Protein AF-A0A7D9JTW0-F1 (afdb_monomer_lite)

Structure (mmCIF, N/CA/C/O backbone):
data_AF-A0A7D9JTW0-F1
#
_entry.id   AF-A0A7D9JTW0-F1
#
loop_
_atom_site.group_PDB
_atom_site.id
_atom_site.type_symbol
_atom_site.label_atom_id
_atom_site.label_alt_id
_atom_site.label_comp_id
_atom_site.label_asym_id
_atom_site.label_entity_id
_atom_site.label_seq_id
_atom_site.pdbx_PDB_ins_code
_atom_site.Cartn_x
_atom_site.Cartn_y
_atom_site.Cartn_z
_atom_site.occupancy
_atom_site.B_iso_or_equiv
_atom_site.auth_seq_id
_atom_site.auth_comp_id
_atom_site.auth_asym_id
_atom_site.auth_atom_id
_atom_site.pdbx_PDB_model_num
ATOM 1 N N . ARG A 1 1 ? 2.691 -1.625 -26.718 1.00 90.75 1 ARG A N 1
ATOM 2 C CA . ARG A 1 1 ? 3.727 -0.720 -26.147 1.00 90.75 1 ARG A CA 1
ATOM 3 C C . ARG A 1 1 ? 4.668 -0.167 -27.209 1.00 90.75 1 ARG A C 1
ATOM 5 O O . ARG A 1 1 ? 4.672 1.036 -27.375 1.00 90.75 1 ARG A O 1
ATOM 12 N N . TYR A 1 2 ? 5.454 -0.983 -27.928 1.00 92.31 2 TYR A N 1
ATOM 13 C CA . TYR A 1 2 ? 6.394 -0.453 -28.940 1.00 92.31 2 TYR A CA 1
ATOM 14 C C . TYR A 1 2 ? 5.708 0.297 -30.095 1.00 92.31 2 TYR A C 1
ATOM 16 O O . TYR A 1 2 ? 6.284 1.223 -30.645 1.00 92.31 2 TYR A O 1
ATOM 24 N N . ARG A 1 3 ? 4.448 -0.046 -30.394 1.00 95.25 3 ARG A N 1
ATOM 25 C CA . ARG A 1 3 ? 3.561 0.673 -31.325 1.00 95.25 3 ARG A CA 1
ATOM 26 C C . ARG A 1 3 ? 2.818 1.865 -30.696 1.00 95.25 3 ARG A C 1
ATOM 28 O O . ARG A 1 3 ? 1.861 2.359 -31.266 1.00 95.25 3 ARG A O 1
ATOM 35 N N . ASN A 1 4 ? 3.188 2.270 -29.482 1.00 91.75 4 ASN A N 1
ATOM 36 C CA . ASN A 1 4 ? 2.483 3.256 -28.652 1.00 91.75 4 ASN A CA 1
ATOM 37 C C . ASN A 1 4 ? 1.015 2.923 -28.289 1.00 91.75 4 ASN A C 1
ATOM 39 O O . ASN A 1 4 ? 0.323 3.711 -27.659 1.00 91.75 4 ASN A O 1
ATOM 43 N N . GLU A 1 5 ? 0.561 1.714 -28.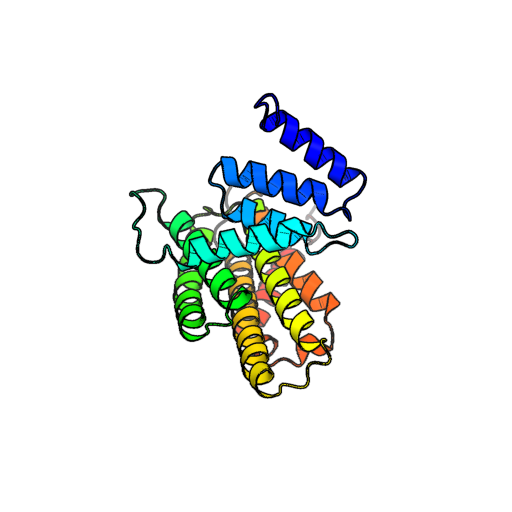605 1.00 95.19 5 GLU A N 1
ATOM 44 C CA . GLU A 1 5 ? -0.709 1.145 -28.153 1.00 95.19 5 GLU A CA 1
ATOM 45 C C . GLU A 1 5 ? -0.587 0.700 -26.682 1.00 95.19 5 GLU A C 1
ATOM 47 O O . GLU A 1 5 ? -0.100 -0.401 -26.384 1.00 95.19 5 GLU A O 1
ATOM 52 N N . THR A 1 6 ? -0.900 1.594 -25.739 1.00 94.25 6 THR A N 1
ATOM 53 C CA . THR A 1 6 ? -0.733 1.357 -24.290 1.00 94.25 6 THR A CA 1
ATOM 54 C C . THR A 1 6 ? -1.911 0.610 -23.670 1.00 94.25 6 THR A C 1
ATOM 56 O O . THR A 1 6 ? -1.683 -0.280 -22.854 1.00 94.25 6 THR A O 1
ATOM 59 N N . VAL A 1 7 ? -3.143 0.898 -24.102 1.00 94.88 7 VAL A N 1
ATOM 60 C CA . VAL A 1 7 ? -4.367 0.218 -23.636 1.00 94.88 7 VAL A CA 1
ATOM 61 C C . VAL A 1 7 ? -4.342 -1.265 -24.008 1.00 94.88 7 VAL A C 1
ATOM 63 O O . VAL A 1 7 ? -4.512 -2.127 -23.151 1.00 94.88 7 VAL A O 1
ATOM 66 N N . GLU A 1 8 ? -4.035 -1.582 -25.265 1.00 96.81 8 GLU A N 1
ATOM 67 C CA . GLU A 1 8 ? -3.929 -2.970 -25.733 1.00 96.81 8 GLU A CA 1
ATOM 68 C C . GLU A 1 8 ? -2.774 -3.711 -25.051 1.00 96.81 8 GLU A C 1
ATOM 70 O O . GLU A 1 8 ? -2.912 -4.868 -24.664 1.00 96.81 8 GLU A O 1
ATOM 75 N N . ALA A 1 9 ? -1.640 -3.036 -24.826 1.00 97.25 9 ALA A N 1
ATOM 76 C CA . ALA A 1 9 ? -0.534 -3.626 -24.077 1.00 97.25 9 ALA A CA 1
ATOM 77 C C . ALA A 1 9 ? -0.928 -3.980 -22.641 1.00 97.25 9 ALA A C 1
ATOM 79 O O . ALA A 1 9 ? -0.555 -5.046 -22.157 1.00 97.25 9 ALA A O 1
ATOM 80 N N . GLU A 1 10 ? -1.686 -3.111 -21.971 1.00 97.31 10 GLU A N 1
ATOM 81 C CA . GLU A 1 10 ? -2.212 -3.383 -20.636 1.00 97.31 10 GLU A CA 1
ATOM 82 C C . GLU A 1 10 ? -3.110 -4.627 -20.628 1.00 97.31 10 GLU A C 1
ATOM 84 O O . GLU A 1 10 ? -2.956 -5.472 -19.746 1.00 97.31 10 GLU A O 1
ATOM 89 N N . VAL A 1 11 ? -3.985 -4.786 -21.629 1.00 97.88 11 VAL A N 1
ATOM 90 C CA . VAL A 1 11 ? -4.824 -5.988 -21.782 1.00 97.88 11 VAL A CA 1
ATOM 91 C C . VAL A 1 11 ? -3.963 -7.245 -21.907 1.00 97.88 11 VAL A C 1
ATOM 93 O O . VAL A 1 11 ? -4.177 -8.198 -21.157 1.00 97.88 11 VAL A O 1
ATOM 96 N N . TYR A 1 12 ? -2.945 -7.241 -22.773 1.00 98.19 12 TYR A N 1
ATOM 97 C CA . TYR A 1 12 ? -2.052 -8.394 -22.932 1.00 98.19 12 TYR A CA 1
ATOM 98 C C . TYR A 1 12 ? -1.279 -8.731 -21.652 1.00 98.19 12 TYR A C 1
ATOM 100 O O . TYR A 1 12 ? -1.161 -9.904 -21.297 1.00 98.19 12 TYR A O 1
ATOM 108 N N . TYR A 1 13 ? -0.774 -7.731 -20.923 1.00 98.38 13 TYR A N 1
ATOM 109 C CA . TYR A 1 13 ? -0.089 -7.985 -19.652 1.00 98.38 13 TYR A CA 1
ATOM 110 C C . TYR A 1 13 ? -1.043 -8.537 -18.587 1.00 98.38 13 TYR A C 1
ATOM 112 O O . TYR A 1 13 ? -0.667 -9.459 -17.865 1.00 98.38 13 TYR A O 1
ATOM 120 N N . LYS A 1 14 ? -2.291 -8.054 -18.520 1.00 97.56 14 LYS A N 1
ATOM 121 C CA . LYS A 1 14 ? -3.319 -8.616 -17.626 1.00 97.56 14 LYS A CA 1
ATOM 122 C C . LYS A 1 14 ? -3.671 -10.061 -17.989 1.00 97.56 14 LYS A C 1
ATOM 124 O O . LYS A 1 14 ? -3.778 -10.892 -17.093 1.00 97.56 14 LYS A O 1
ATOM 129 N N . GLN A 1 15 ? -3.784 -10.388 -19.276 1.00 98.19 15 GLN A N 1
ATOM 130 C CA . GLN A 1 15 ? -3.997 -11.767 -19.732 1.00 98.19 15 GLN A CA 1
ATOM 131 C C . GLN A 1 15 ? -2.815 -12.678 -19.372 1.00 98.19 15 GLN A C 1
ATOM 133 O O . GLN A 1 15 ? -3.020 -13.787 -18.888 1.00 98.19 15 GLN A O 1
ATOM 138 N N . ALA A 1 16 ? -1.573 -12.204 -19.515 1.00 97.94 16 ALA A N 1
ATOM 139 C CA . ALA A 1 16 ? -0.395 -12.965 -19.097 1.00 97.94 16 ALA A CA 1
ATOM 140 C C . ALA A 1 16 ? -0.417 -13.298 -17.591 1.00 97.94 16 ALA A C 1
ATOM 142 O O . ALA A 1 16 ? -0.034 -14.401 -17.197 1.00 97.94 16 ALA A O 1
ATOM 143 N N . LEU A 1 17 ? -0.915 -12.381 -16.754 1.00 97.56 17 LEU A N 1
ATOM 144 C CA . LEU A 1 17 ? -1.075 -12.609 -15.314 1.00 97.56 17 LEU A CA 1
ATOM 145 C C . LEU A 1 17 ? -2.163 -13.630 -14.967 1.00 97.56 17 LEU A C 1
ATOM 147 O O . LEU A 1 17 ? -2.035 -14.305 -13.950 1.00 97.56 17 LEU A O 1
ATOM 151 N N . GLN A 1 18 ? -3.201 -13.778 -15.796 1.00 96.75 18 GLN A N 1
ATOM 152 C CA . GLN A 1 18 ? -4.195 -14.844 -15.618 1.00 96.75 18 GLN A CA 1
ATOM 153 C C . GLN A 1 18 ? -3.593 -16.234 -15.865 1.00 96.75 18 GLN A C 1
ATOM 155 O O . GLN A 1 18 ? -4.035 -17.206 -15.261 1.00 96.75 18 GLN A O 1
ATOM 160 N N . LEU A 1 19 ? -2.571 -16.326 -16.722 1.00 97.19 19 LEU A N 1
ATOM 161 C CA . LEU A 1 19 ? -1.878 -17.581 -17.018 1.00 97.19 19 LEU A CA 1
ATOM 162 C C . LEU A 1 19 ? -0.823 -17.921 -15.960 1.00 97.19 19 LEU A C 1
ATOM 164 O O . LEU A 1 19 ? -0.742 -19.063 -15.513 1.00 97.19 19 LEU A O 1
ATOM 168 N N . VAL A 1 20 ? 0.006 -16.945 -15.568 1.00 97.19 20 VAL A N 1
ATOM 169 C CA . VAL A 1 20 ? 1.104 -17.149 -14.608 1.00 97.19 20 VAL A CA 1
ATOM 170 C C . VAL A 1 20 ? 1.176 -15.972 -13.625 1.00 97.19 20 VAL A C 1
ATOM 172 O O . VAL A 1 20 ? 2.017 -15.082 -13.778 1.00 97.19 20 VAL A O 1
ATOM 175 N N . PRO A 1 21 ? 0.339 -15.955 -12.570 1.00 97.00 21 PRO A N 1
ATOM 176 C CA . PRO A 1 21 ? 0.291 -14.844 -11.614 1.00 97.00 21 PRO A CA 1
ATOM 177 C C . PRO A 1 21 ? 1.558 -14.717 -10.755 1.00 97.00 21 PRO A C 1
ATOM 179 O O . PRO A 1 21 ? 1.766 -13.681 -10.124 1.00 97.00 21 PRO A O 1
ATOM 182 N N . THR A 1 22 ? 2.405 -15.752 -10.730 1.00 97.94 22 THR A N 1
ATOM 183 C CA . THR A 1 22 ? 3.677 -15.802 -9.992 1.00 97.94 22 THR A CA 1
ATOM 184 C C . THR A 1 22 ? 4.869 -15.246 -10.775 1.00 97.94 22 THR A C 1
ATOM 186 O O . THR A 1 22 ? 5.991 -15.291 -10.269 1.00 97.94 22 THR A O 1
ATOM 189 N N . ASN A 1 23 ? 4.664 -14.770 -12.006 1.00 98.06 23 ASN A N 1
ATOM 190 C CA . ASN A 1 23 ? 5.702 -14.146 -12.822 1.00 98.06 23 ASN A CA 1
ATOM 191 C C . ASN A 1 23 ? 5.733 -12.633 -12.574 1.00 98.06 23 ASN A C 1
ATOM 193 O O . ASN A 1 23 ? 4.739 -11.950 -12.808 1.00 98.06 23 ASN A O 1
ATOM 197 N N . GLY A 1 24 ? 6.877 -12.106 -12.136 1.00 98.31 24 GLY A N 1
ATOM 198 C CA . GLY A 1 24 ? 7.070 -10.682 -11.862 1.00 98.31 24 GLY A CA 1
ATOM 199 C C . GLY A 1 24 ? 7.049 -9.810 -13.118 1.00 98.31 24 GLY A C 1
ATOM 200 O O . GLY A 1 24 ? 6.634 -8.654 -13.071 1.00 98.31 24 GLY A O 1
ATOM 201 N N . GLN A 1 25 ? 7.450 -10.354 -14.270 1.00 98.12 25 GLN A N 1
ATOM 202 C CA . GLN A 1 25 ? 7.709 -9.552 -15.467 1.00 98.12 25 GLN A CA 1
ATOM 203 C C . GLN A 1 25 ? 6.483 -8.761 -15.965 1.00 98.12 25 GLN A C 1
ATOM 205 O O . GLN A 1 25 ? 6.643 -7.561 -16.219 1.00 98.12 25 GLN A O 1
ATOM 210 N N . PRO A 1 26 ? 5.263 -9.335 -16.065 1.00 98.50 26 PRO A N 1
ATOM 211 C CA . PRO A 1 26 ? 4.099 -8.570 -16.504 1.00 98.50 26 PRO A CA 1
ATOM 212 C C . PRO A 1 26 ? 3.735 -7.433 -15.541 1.00 98.50 26 PRO A C 1
ATOM 214 O O . PRO A 1 26 ? 3.348 -6.360 -16.001 1.00 98.50 26 PRO A O 1
ATOM 217 N N . TYR A 1 27 ? 3.923 -7.610 -14.227 1.00 98.69 27 TYR A N 1
ATOM 218 C CA . TYR A 1 27 ? 3.701 -6.534 -13.256 1.00 98.69 27 TYR A CA 1
ATOM 219 C C . TYR A 1 27 ? 4.676 -5.372 -13.476 1.00 98.69 27 TYR A C 1
ATOM 221 O O . TYR A 1 27 ? 4.234 -4.231 -13.566 1.00 98.69 27 TYR A O 1
ATOM 229 N N . ASN A 1 28 ? 5.974 -5.630 -13.678 1.00 98.50 28 ASN A N 1
ATOM 230 C CA . ASN A 1 28 ? 6.934 -4.568 -14.015 1.00 98.50 28 ASN A CA 1
ATOM 231 C C . ASN A 1 28 ? 6.511 -3.785 -15.273 1.00 98.50 28 ASN A C 1
ATOM 233 O O . ASN A 1 28 ? 6.661 -2.566 -15.344 1.00 98.50 28 ASN A O 1
ATOM 237 N N . GLN A 1 29 ? 5.949 -4.465 -16.273 1.00 98.38 29 GLN A N 1
ATOM 238 C CA . GLN A 1 29 ? 5.461 -3.800 -17.480 1.00 98.38 29 GLN A CA 1
ATOM 239 C C . GLN A 1 29 ? 4.215 -2.947 -17.219 1.00 98.38 29 GLN A C 1
ATOM 241 O O . GLN A 1 29 ? 4.124 -1.840 -17.753 1.00 98.38 29 GLN A O 1
ATOM 246 N N . LEU A 1 30 ? 3.294 -3.419 -16.377 1.00 98.56 30 LEU A N 1
ATOM 247 C CA . LEU A 1 30 ? 2.144 -2.637 -15.917 1.00 98.56 30 LEU A CA 1
ATOM 248 C C . LEU A 1 30 ? 2.579 -1.411 -15.101 1.00 98.56 30 LEU A C 1
ATOM 250 O O . LEU A 1 30 ? 2.009 -0.341 -15.296 1.00 98.56 30 LEU A O 1
ATOM 254 N N . ALA A 1 31 ? 3.630 -1.522 -14.281 1.00 98.50 31 ALA A N 1
ATOM 255 C CA . ALA A 1 31 ? 4.213 -0.390 -13.558 1.00 98.50 31 ALA A CA 1
ATOM 256 C C . ALA A 1 31 ? 4.743 0.688 -14.515 1.00 98.50 31 ALA A C 1
ATOM 258 O O . ALA A 1 31 ? 4.483 1.872 -14.324 1.00 98.50 31 ALA A O 1
ATOM 259 N N . ILE A 1 32 ? 5.426 0.288 -15.593 1.00 97.62 32 ILE A N 1
ATOM 260 C CA . ILE A 1 32 ? 5.910 1.221 -16.623 1.00 97.62 32 ILE A CA 1
ATOM 261 C C . ILE A 1 32 ? 4.737 1.923 -17.326 1.00 97.62 32 ILE A C 1
ATOM 263 O O . ILE A 1 32 ? 4.804 3.126 -17.579 1.00 97.62 32 ILE A O 1
ATOM 267 N N . LEU A 1 33 ? 3.655 1.197 -17.634 1.00 97.62 33 LEU A N 1
ATOM 268 C CA . LEU A 1 33 ? 2.455 1.801 -18.224 1.00 97.62 33 LEU A CA 1
ATOM 269 C C . LEU A 1 33 ? 1.772 2.772 -17.249 1.00 97.62 33 LEU A C 1
ATOM 271 O O . LEU A 1 33 ? 1.440 3.885 -17.652 1.00 97.62 33 LEU A O 1
ATOM 275 N N . ALA A 1 34 ? 1.618 2.401 -15.975 1.00 96.94 34 ALA A N 1
ATOM 276 C CA . ALA A 1 34 ? 1.100 3.290 -14.933 1.00 96.94 34 ALA A CA 1
ATOM 277 C C . ALA A 1 34 ? 1.952 4.565 -14.801 1.00 96.94 34 ALA A C 1
ATOM 279 O O . ALA A 1 34 ? 1.419 5.674 -14.840 1.00 96.94 34 ALA A O 1
ATOM 280 N N . SER A 1 35 ? 3.279 4.419 -14.786 1.00 96.00 35 SER A N 1
ATOM 281 C CA . SER A 1 35 ? 4.221 5.536 -14.686 1.00 96.00 35 SER A CA 1
ATOM 282 C C . SER A 1 35 ? 4.091 6.504 -15.863 1.00 96.00 35 SER A C 1
ATOM 284 O O . SER A 1 35 ? 4.074 7.718 -15.664 1.00 96.00 35 SER A O 1
ATOM 286 N N . SER A 1 36 ? 3.895 5.987 -17.082 1.00 94.94 36 SER A N 1
ATOM 287 C CA . SER A 1 36 ? 3.670 6.818 -18.277 1.00 94.94 36 SER A CA 1
ATOM 288 C C . SER A 1 36 ? 2.392 7.668 -18.223 1.00 94.94 36 SER A C 1
ATOM 290 O O . SER A 1 36 ? 2.287 8.651 -18.950 1.00 94.94 36 SER A O 1
ATOM 292 N N . ARG A 1 37 ? 1.441 7.318 -17.347 1.00 93.75 37 ARG A N 1
ATOM 293 C CA . ARG A 1 37 ? 0.190 8.053 -17.100 1.00 93.75 37 ARG A CA 1
ATOM 294 C C . ARG A 1 37 ? 0.240 8.938 -15.852 1.00 93.75 37 ARG A C 1
ATOM 296 O O . ARG A 1 37 ? -0.801 9.421 -15.425 1.00 93.75 37 ARG A O 1
ATOM 303 N N . ALA A 1 38 ? 1.420 9.116 -15.255 1.00 92.69 38 ALA A N 1
ATOM 304 C CA . ALA A 1 38 ? 1.600 9.787 -13.966 1.00 92.69 38 ALA A CA 1
ATOM 305 C C . ALA A 1 38 ? 0.782 9.163 -12.809 1.00 92.69 38 ALA A C 1
ATOM 307 O O . ALA A 1 38 ? 0.514 9.824 -11.809 1.00 92.69 38 ALA A O 1
ATOM 308 N N . ASP A 1 39 ? 0.423 7.877 -12.913 1.00 95.06 39 ASP A N 1
ATOM 309 C CA . ASP A 1 39 ? -0.220 7.119 -11.835 1.00 95.06 39 ASP A CA 1
ATOM 310 C C . ASP A 1 39 ? 0.851 6.563 -10.886 1.00 95.06 39 ASP A C 1
ATOM 312 O O . ASP A 1 39 ? 1.334 5.435 -11.041 1.00 95.06 39 ASP A O 1
ATOM 316 N N . THR A 1 40 ? 1.275 7.382 -9.922 1.00 96.19 40 THR A N 1
ATOM 317 C CA . THR A 1 40 ? 2.322 7.017 -8.953 1.00 96.19 40 THR A CA 1
ATOM 318 C C . THR A 1 40 ? 1.895 5.852 -8.058 1.00 96.19 40 THR A C 1
ATOM 320 O O . THR A 1 40 ? 2.688 4.931 -7.852 1.00 96.19 40 THR A O 1
ATOM 323 N N . LEU A 1 41 ? 0.644 5.844 -7.578 1.00 97.88 41 LEU A N 1
ATOM 324 C CA . LEU A 1 41 ? 0.122 4.768 -6.729 1.00 97.88 41 LEU A CA 1
ATOM 325 C C . LEU A 1 41 ? 0.134 3.429 -7.477 1.00 97.88 41 LEU A C 1
ATOM 327 O O . LEU A 1 41 ? 0.658 2.437 -6.969 1.00 97.88 41 LEU A O 1
ATOM 331 N N . GLY A 1 42 ? -0.389 3.399 -8.707 1.00 98.19 42 GLY A N 1
ATOM 332 C CA . GLY A 1 42 ? -0.364 2.213 -9.560 1.00 98.19 42 GLY A CA 1
ATOM 333 C C . GLY A 1 42 ? 1.053 1.775 -9.926 1.00 98.19 42 GLY A C 1
ATOM 334 O O . GLY A 1 42 ? 1.337 0.578 -9.949 1.00 98.19 42 GLY A O 1
ATOM 335 N N . THR A 1 43 ? 1.965 2.724 -10.156 1.00 98.62 43 THR A N 1
ATOM 336 C CA . THR A 1 43 ? 3.381 2.434 -10.434 1.00 98.62 43 THR A CA 1
ATOM 337 C C . THR A 1 43 ? 4.028 1.675 -9.280 1.00 98.62 43 THR A C 1
ATOM 339 O O . THR A 1 43 ? 4.588 0.599 -9.494 1.00 98.62 43 THR A O 1
ATOM 342 N N . VAL A 1 44 ? 3.925 2.208 -8.059 1.00 98.75 44 VAL A N 1
ATOM 343 C CA . VAL A 1 44 ? 4.508 1.584 -6.863 1.00 98.75 44 VAL A CA 1
ATOM 344 C C . VAL A 1 44 ? 3.846 0.241 -6.586 1.00 98.75 44 VAL A C 1
ATOM 346 O O . VAL A 1 44 ? 4.552 -0.754 -6.449 1.00 98.75 44 VAL A O 1
ATOM 349 N N . TYR A 1 45 ? 2.513 0.172 -6.637 1.00 98.81 45 TYR A N 1
ATOM 350 C CA . TYR A 1 45 ? 1.767 -1.078 -6.490 1.00 98.81 45 TYR A CA 1
ATOM 351 C C . TYR A 1 45 ? 2.289 -2.187 -7.409 1.00 98.81 45 TYR A C 1
ATOM 353 O O . TYR A 1 45 ? 2.571 -3.299 -6.959 1.00 98.81 45 TYR A O 1
ATOM 361 N N . PHE A 1 46 ? 2.435 -1.904 -8.704 1.00 98.81 46 PHE A N 1
ATOM 362 C CA . PHE A 1 46 ? 2.869 -2.916 -9.658 1.00 98.81 46 PHE A CA 1
ATOM 363 C C . PHE A 1 46 ? 4.345 -3.294 -9.494 1.00 98.81 46 PHE A C 1
ATOM 365 O O . PHE A 1 46 ? 4.681 -4.460 -9.703 1.00 98.81 46 PHE A O 1
ATOM 372 N N . TYR A 1 47 ? 5.221 -2.378 -9.072 1.00 98.81 47 TYR A N 1
ATOM 373 C CA . TYR A 1 47 ? 6.586 -2.761 -8.704 1.00 98.81 47 TYR A CA 1
ATOM 374 C C . TYR A 1 47 ? 6.613 -3.654 -7.459 1.00 98.81 47 TYR A C 1
ATOM 376 O O . TYR A 1 47 ? 7.244 -4.707 -7.516 1.00 98.81 47 TYR A O 1
ATOM 384 N N . CYS A 1 48 ? 5.869 -3.326 -6.397 1.00 98.69 48 CYS A N 1
ATOM 385 C CA . CYS A 1 48 ? 5.723 -4.191 -5.219 1.00 98.69 48 CYS A CA 1
ATOM 386 C C . CYS A 1 48 ? 5.238 -5.594 -5.618 1.00 98.69 48 CYS A C 1
ATOM 388 O O . CYS A 1 48 ? 5.843 -6.598 -5.250 1.00 98.69 48 CYS A O 1
ATOM 390 N N . ARG A 1 49 ? 4.204 -5.681 -6.466 1.00 98.56 49 ARG A N 1
ATOM 391 C CA . ARG A 1 49 ? 3.689 -6.955 -7.003 1.00 98.56 49 ARG A CA 1
ATOM 392 C C . ARG A 1 49 ? 4.704 -7.708 -7.863 1.00 98.56 49 ARG A C 1
ATOM 394 O O . ARG A 1 49 ? 4.704 -8.931 -7.862 1.00 98.56 49 ARG A O 1
ATOM 401 N N . SER A 1 50 ? 5.563 -7.001 -8.591 1.00 98.62 50 SER A N 1
ATOM 402 C CA . SER A 1 50 ? 6.628 -7.604 -9.397 1.00 98.62 50 SER A CA 1
ATOM 403 C C . SER A 1 50 ? 7.749 -8.227 -8.558 1.00 98.62 50 SER A C 1
ATOM 405 O O . SER A 1 50 ? 8.489 -9.069 -9.076 1.00 98.62 50 SER A O 1
ATOM 407 N N . ILE A 1 51 ? 7.904 -7.775 -7.313 1.00 98.31 51 ILE A N 1
ATOM 408 C CA . ILE A 1 51 ? 8.918 -8.237 -6.359 1.00 98.31 51 ILE A CA 1
ATOM 409 C C . ILE A 1 51 ? 8.335 -9.357 -5.487 1.00 98.31 51 ILE A C 1
ATOM 411 O O . ILE A 1 51 ? 8.945 -10.412 -5.354 1.00 98.31 51 ILE A O 1
ATOM 415 N N . ALA A 1 52 ? 7.119 -9.174 -4.964 1.00 96.94 52 ALA A N 1
ATOM 416 C CA . ALA A 1 52 ? 6.442 -10.105 -4.058 1.00 96.94 52 ALA A CA 1
ATOM 417 C C . ALA A 1 52 ? 5.753 -11.282 -4.779 1.00 96.94 52 ALA A C 1
ATOM 419 O O . ALA A 1 52 ? 4.567 -11.558 -4.587 1.00 96.94 52 ALA A O 1
ATOM 420 N N . VAL A 1 53 ? 6.492 -11.982 -5.639 1.00 97.44 53 VAL A N 1
ATOM 421 C CA . VAL A 1 53 ? 6.046 -13.199 -6.334 1.00 97.44 53 VAL A CA 1
ATOM 422 C C . VAL A 1 53 ? 7.178 -14.219 -6.418 1.00 97.44 53 VAL A C 1
ATOM 424 O O . VAL A 1 53 ? 8.350 -13.868 -6.344 1.00 97.44 53 VAL A O 1
ATOM 427 N N . LYS A 1 54 ? 6.835 -15.498 -6.633 1.00 96.31 54 LYS A N 1
ATOM 428 C CA . LYS A 1 54 ? 7.822 -16.595 -6.683 1.00 96.31 54 LYS A CA 1
ATOM 429 C C . LYS A 1 54 ? 8.922 -16.375 -7.727 1.00 96.31 54 LYS A C 1
ATOM 431 O O . LYS A 1 54 ? 10.078 -16.669 -7.457 1.00 96.31 54 LYS A O 1
ATOM 436 N N . ASN A 1 55 ? 8.565 -15.877 -8.913 1.00 97.00 55 ASN A N 1
ATOM 437 C CA . ASN A 1 55 ? 9.522 -15.561 -9.972 1.00 97.00 55 ASN A CA 1
ATOM 438 C C . ASN A 1 55 ? 9.656 -14.041 -10.084 1.00 97.00 55 ASN A C 1
ATOM 440 O O . ASN A 1 55 ? 9.089 -13.427 -10.992 1.00 97.00 55 ASN A O 1
ATOM 444 N N . GLN A 1 56 ? 10.350 -13.438 -9.119 1.00 96.69 56 GLN A N 1
ATOM 445 C CA . GLN A 1 56 ? 10.588 -11.996 -9.077 1.00 96.69 56 GLN A CA 1
ATOM 446 C C . GLN A 1 56 ? 11.250 -11.474 -10.361 1.00 96.69 56 GLN A C 1
ATOM 448 O O . GLN A 1 56 ? 12.030 -12.176 -11.010 1.00 96.69 56 GLN A O 1
ATOM 453 N N . PHE A 1 57 ? 10.971 -10.217 -10.715 1.00 97.81 57 PHE A N 1
ATOM 454 C CA . PHE A 1 57 ? 11.665 -9.534 -11.811 1.00 97.81 57 PHE A CA 1
ATOM 455 C C . PHE A 1 57 ? 12.675 -8.516 -11.253 1.00 97.81 57 PHE A C 1
ATOM 457 O O . PHE A 1 57 ? 12.254 -7.450 -10.801 1.00 97.81 57 PHE A O 1
ATOM 464 N N . PRO A 1 58 ? 13.996 -8.784 -11.311 1.00 93.69 58 PRO A N 1
ATOM 465 C CA . PRO A 1 58 ? 15.002 -8.006 -10.575 1.00 93.69 58 PRO A CA 1
ATOM 466 C C . PRO A 1 58 ? 15.011 -6.499 -10.860 1.00 93.69 58 PRO A C 1
ATOM 468 O O . PRO A 1 58 ? 15.268 -5.693 -9.969 1.00 93.69 58 PRO A O 1
ATOM 471 N N . ALA A 1 59 ? 14.691 -6.086 -12.091 1.00 96.44 59 ALA A N 1
ATOM 472 C CA . ALA A 1 59 ? 14.682 -4.665 -12.441 1.00 96.44 59 ALA A CA 1
ATOM 473 C C . ALA A 1 59 ? 13.580 -3.868 -11.714 1.00 96.44 59 ALA A C 1
ATOM 475 O O . ALA A 1 59 ? 13.689 -2.644 -11.614 1.00 96.44 59 ALA A O 1
ATOM 476 N N . ALA A 1 60 ? 12.544 -4.534 -11.191 1.00 97.44 60 ALA A N 1
ATOM 477 C CA . ALA A 1 60 ? 11.485 -3.879 -10.433 1.00 97.44 60 ALA A CA 1
ATOM 478 C C . ALA A 1 60 ? 12.021 -3.234 -9.150 1.00 97.44 60 ALA A C 1
ATOM 480 O O . ALA A 1 60 ? 11.667 -2.092 -8.878 1.00 97.44 60 ALA A O 1
ATOM 481 N N . SER A 1 61 ? 12.937 -3.887 -8.425 1.00 96.69 61 SER A N 1
ATOM 482 C CA . SER A 1 61 ? 13.547 -3.324 -7.210 1.00 96.69 61 SER A CA 1
ATOM 483 C C . SER A 1 61 ? 14.342 -2.053 -7.513 1.00 96.69 61 SER A C 1
ATOM 485 O O . SER A 1 61 ? 14.200 -1.041 -6.830 1.00 96.69 61 SER A O 1
ATOM 487 N N . THR A 1 62 ? 15.128 -2.046 -8.596 1.00 97.12 62 THR A N 1
ATOM 488 C CA . THR A 1 62 ? 15.855 -0.845 -9.041 1.00 97.12 62 THR A CA 1
ATOM 489 C C . THR A 1 62 ? 14.908 0.291 -9.435 1.00 97.12 62 THR A C 1
ATOM 491 O O . THR A 1 62 ? 15.185 1.457 -9.152 1.00 97.12 62 THR A O 1
ATOM 494 N N . ASN A 1 63 ? 13.790 -0.020 -10.091 1.00 97.75 63 ASN A N 1
ATOM 495 C CA . ASN A 1 63 ? 12.816 0.992 -10.497 1.00 97.75 63 ASN A CA 1
ATOM 496 C C . ASN A 1 63 ? 11.982 1.512 -9.320 1.00 97.75 63 ASN A C 1
ATOM 498 O O . ASN A 1 63 ? 11.682 2.708 -9.272 1.00 97.75 63 ASN A O 1
ATOM 502 N N . LEU A 1 64 ? 11.656 0.651 -8.356 1.00 98.25 64 LEU A N 1
ATOM 503 C CA . LEU A 1 64 ? 10.993 1.030 -7.114 1.00 98.25 64 LEU A CA 1
ATOM 504 C C . LEU A 1 64 ? 11.877 1.982 -6.306 1.00 98.25 64 LEU A C 1
ATOM 506 O O . LEU A 1 64 ? 11.419 3.066 -5.955 1.00 98.25 64 LEU A O 1
ATOM 510 N N . ASN A 1 65 ? 13.164 1.649 -6.149 1.00 97.25 65 ASN A N 1
ATOM 511 C CA . ASN A 1 65 ? 14.165 2.519 -5.525 1.00 97.25 65 ASN A CA 1
ATOM 512 C C . ASN A 1 65 ? 14.160 3.925 -6.136 1.00 97.25 65 ASN A C 1
ATOM 514 O O . ASN A 1 65 ? 13.987 4.911 -5.428 1.00 97.25 65 ASN A O 1
ATOM 518 N N . LYS A 1 66 ? 14.264 4.028 -7.468 1.00 96.50 66 LYS A N 1
ATOM 519 C CA . LYS A 1 66 ? 14.222 5.324 -8.171 1.00 96.50 66 LYS A CA 1
ATOM 520 C C . LYS A 1 66 ? 12.913 6.077 -7.937 1.00 96.50 66 LYS A C 1
ATOM 522 O O . LYS A 1 66 ? 12.928 7.299 -7.792 1.00 96.50 66 LYS A O 1
ATOM 527 N N . THR A 1 67 ? 11.790 5.359 -7.927 1.00 95.81 67 THR A N 1
ATOM 528 C CA . THR A 1 67 ? 10.461 5.945 -7.707 1.00 95.81 67 THR A CA 1
ATOM 529 C C . THR A 1 67 ? 10.366 6.547 -6.306 1.00 95.81 67 THR A C 1
ATOM 531 O O . THR A 1 67 ? 9.977 7.707 -6.168 1.00 95.81 67 THR A O 1
ATOM 534 N N . PHE A 1 68 ? 10.806 5.811 -5.286 1.00 96.56 68 PHE A N 1
ATOM 535 C CA . PHE A 1 68 ? 10.849 6.292 -3.909 1.00 96.56 68 PHE A CA 1
ATOM 536 C C . PHE A 1 68 ? 11.854 7.424 -3.705 1.00 96.56 68 PHE A C 1
ATOM 538 O O . PHE A 1 68 ? 11.504 8.427 -3.091 1.00 96.56 68 PHE A O 1
ATOM 545 N N . SER A 1 69 ? 13.057 7.350 -4.287 1.00 95.00 69 SER A N 1
ATOM 546 C CA . SER A 1 69 ? 14.041 8.434 -4.167 1.00 95.00 69 SER A CA 1
ATOM 547 C C . SER A 1 69 ? 13.486 9.746 -4.722 1.00 95.00 69 SER A C 1
ATOM 549 O O . SER A 1 69 ? 13.651 10.798 -4.109 1.00 95.00 69 SER A O 1
ATOM 551 N N . LYS A 1 70 ? 12.768 9.686 -5.851 1.00 92.25 70 LYS A N 1
ATOM 552 C CA . LYS A 1 70 ? 12.087 10.854 -6.419 1.00 92.25 70 LYS A CA 1
ATOM 553 C C . LYS A 1 70 ? 10.989 11.383 -5.490 1.00 92.25 70 LYS A C 1
ATOM 555 O O . LYS A 1 70 ? 10.880 12.597 -5.325 1.00 92.25 70 LYS A O 1
ATOM 560 N N . ALA A 1 71 ? 10.186 10.502 -4.893 1.00 90.38 71 ALA A N 1
ATOM 561 C CA . ALA A 1 71 ? 9.131 10.898 -3.960 1.00 90.38 71 ALA A CA 1
ATOM 562 C C . ALA A 1 71 ? 9.706 11.607 -2.722 1.00 90.38 71 ALA A C 1
ATOM 564 O O . ALA A 1 71 ? 9.251 12.698 -2.387 1.00 90.38 71 ALA A O 1
ATOM 565 N N . CYS A 1 72 ? 10.771 11.064 -2.124 1.00 89.31 72 CYS A N 1
ATOM 566 C CA . CYS A 1 72 ? 11.437 11.658 -0.961 1.00 89.31 72 CYS A CA 1
ATOM 567 C C . CYS A 1 72 ? 12.100 13.012 -1.262 1.00 89.31 72 CYS A C 1
ATOM 569 O O . CYS A 1 72 ? 12.156 13.873 -0.391 1.00 89.31 72 CYS A O 1
ATOM 571 N N . GLN A 1 73 ? 12.559 13.240 -2.497 1.00 85.25 73 GLN A N 1
ATOM 572 C CA . GLN A 1 73 ? 13.120 14.531 -2.924 1.00 85.25 73 GLN A CA 1
ATOM 573 C C . GLN A 1 73 ? 12.052 15.598 -3.214 1.00 85.25 73 GLN A C 1
ATOM 575 O O . GLN A 1 73 ? 12.350 16.790 -3.196 1.00 85.25 73 GLN A O 1
ATOM 580 N N . SER A 1 74 ? 10.809 15.195 -3.492 1.00 71.12 74 SER A N 1
ATOM 581 C CA . SER A 1 74 ? 9.749 16.098 -3.966 1.00 71.12 74 SER A CA 1
ATOM 582 C C . SER A 1 74 ? 9.018 16.851 -2.844 1.00 71.12 74 SER A C 1
ATOM 584 O O . SER A 1 74 ? 8.054 17.560 -3.128 1.00 71.12 74 SER A O 1
ATOM 586 N N . GLY A 1 75 ? 9.484 16.756 -1.592 1.00 57.41 75 GLY A N 1
ATOM 587 C CA . GLY A 1 75 ? 8.856 17.311 -0.379 1.00 57.41 75 GLY A CA 1
ATOM 588 C C . GLY A 1 75 ? 8.664 18.838 -0.308 1.00 57.41 75 GLY A C 1
ATOM 589 O O . GLY A 1 75 ? 8.300 19.330 0.750 1.00 57.41 75 GLY A O 1
ATOM 590 N N . ASN A 1 76 ? 8.881 19.580 -1.403 1.00 50.28 76 ASN A N 1
ATOM 591 C CA . ASN A 1 76 ? 8.759 21.043 -1.489 1.00 50.28 76 ASN A CA 1
ATOM 592 C C . ASN A 1 76 ? 7.989 21.551 -2.733 1.00 50.28 76 ASN A C 1
ATOM 594 O O . ASN A 1 76 ? 8.074 22.733 -3.057 1.00 50.28 76 ASN A O 1
ATOM 598 N N . SER A 1 77 ? 7.272 20.694 -3.472 1.00 49.66 77 SER A N 1
ATOM 599 C CA . SER A 1 77 ? 6.553 21.109 -4.696 1.00 49.66 77 SER A CA 1
ATOM 600 C C . SER A 1 77 ? 5.037 21.114 -4.479 1.00 49.66 77 SER A C 1
ATOM 602 O O . SER A 1 77 ? 4.452 20.050 -4.312 1.00 49.66 77 SER A O 1
ATOM 604 N N . SER A 1 78 ? 4.401 22.289 -4.500 1.00 47.94 78 SER A N 1
ATOM 605 C CA . SER A 1 78 ? 2.942 22.435 -4.350 1.00 47.94 78 SER A CA 1
ATOM 606 C C . SER A 1 78 ? 2.189 22.062 -5.645 1.00 47.94 78 SER A C 1
ATOM 608 O O . SER A 1 78 ? 2.530 22.600 -6.703 1.00 47.94 78 SER A O 1
ATOM 610 N N . PRO A 1 79 ? 1.170 21.181 -5.607 1.00 50.47 79 PRO A N 1
ATOM 611 C CA . PRO A 1 79 ? 0.325 20.878 -6.768 1.00 50.47 79 PRO A CA 1
ATOM 612 C C . PRO A 1 79 ? -0.776 21.946 -7.015 1.00 50.47 79 PRO A C 1
ATOM 614 O O . PRO A 1 79 ? -1.094 22.718 -6.110 1.00 50.47 79 PRO A O 1
ATOM 617 N N . PRO A 1 80 ? -1.378 22.031 -8.227 1.00 49.25 80 PRO A N 1
ATOM 618 C CA . PRO A 1 80 ? -2.444 22.991 -8.542 1.00 49.25 80 PRO A CA 1
ATOM 619 C C . PRO A 1 80 ? -3.818 22.588 -7.972 1.00 49.25 80 PRO A C 1
ATOM 621 O O . PRO A 1 80 ? -4.134 21.405 -7.848 1.00 49.25 80 PRO A O 1
ATOM 624 N N . VAL A 1 81 ? -4.631 23.608 -7.682 1.00 61.88 81 VAL A N 1
ATOM 625 C CA . VAL A 1 81 ? -5.853 23.602 -6.854 1.00 61.88 81 VAL A CA 1
ATOM 626 C C . VAL A 1 81 ? -7.039 22.868 -7.501 1.00 61.88 81 VAL A C 1
ATOM 628 O O . VAL A 1 81 ? -7.270 23.014 -8.694 1.00 61.88 81 VAL A O 1
ATOM 631 N N . GLU A 1 82 ? -7.759 22.090 -6.671 1.00 47.72 82 GLU A N 1
ATOM 632 C CA . GLU A 1 82 ? -9.045 21.368 -6.875 1.00 47.72 82 GLU A CA 1
ATOM 633 C C . GLU A 1 82 ? -9.034 19.824 -7.048 1.00 47.72 82 GLU A C 1
ATOM 635 O O . GLU A 1 82 ? -10.078 19.205 -6.883 1.00 47.72 82 GLU A O 1
ATOM 640 N N . LYS A 1 83 ? -7.883 19.146 -7.214 1.00 56.00 83 LYS A N 1
ATOM 641 C CA . LYS A 1 83 ? -7.727 17.673 -6.979 1.00 56.00 83 LYS A CA 1
ATOM 642 C C . LYS A 1 83 ? -6.583 17.339 -6.009 1.00 56.00 83 LYS A C 1
ATOM 644 O O . LYS A 1 83 ? -5.964 16.276 -6.071 1.00 56.00 83 LYS A O 1
ATOM 649 N N . ILE A 1 84 ? -6.295 18.307 -5.145 1.00 69.88 84 ILE A N 1
ATOM 650 C CA . ILE A 1 84 ? -5.122 18.362 -4.277 1.00 69.88 84 ILE A CA 1
ATOM 651 C C . ILE A 1 84 ? -5.146 17.261 -3.214 1.00 69.88 84 ILE A C 1
ATOM 653 O O . ILE A 1 84 ? -4.189 16.505 -3.149 1.00 69.88 84 ILE A O 1
ATOM 657 N N . ALA A 1 85 ? -6.243 17.121 -2.465 1.00 83.44 85 ALA A N 1
ATOM 658 C CA . ALA A 1 85 ? -6.361 16.234 -1.300 1.00 83.44 85 ALA A CA 1
ATOM 659 C C . ALA A 1 85 ? -5.851 14.805 -1.567 1.00 83.44 85 ALA A C 1
ATOM 661 O O . ALA A 1 85 ? -4.860 14.348 -0.998 1.00 83.44 85 ALA A O 1
ATOM 662 N N . LYS A 1 86 ? -6.435 14.128 -2.568 1.00 90.00 86 LYS A N 1
ATOM 663 C CA . LYS A 1 86 ? -5.997 12.786 -2.976 1.00 90.00 86 LYS A CA 1
ATOM 664 C C . LYS A 1 86 ? -4.545 12.762 -3.450 1.00 90.00 86 LYS A C 1
ATOM 666 O O . LYS A 1 86 ? -3.812 11.837 -3.117 1.00 90.00 86 LYS A O 1
ATOM 671 N N . ALA A 1 87 ? -4.116 13.734 -4.252 1.00 88.88 87 ALA A N 1
ATOM 672 C CA . ALA A 1 87 ? -2.748 13.765 -4.763 1.00 88.88 87 ALA A CA 1
ATOM 673 C C . ALA A 1 87 ? -1.717 13.982 -3.640 1.00 88.88 87 ALA A C 1
ATOM 675 O O . ALA A 1 87 ? -0.687 13.308 -3.629 1.00 88.88 87 ALA A O 1
ATOM 676 N N . GLU A 1 88 ? -2.015 14.862 -2.685 1.00 89.06 88 GLU A N 1
ATOM 677 C CA . GLU A 1 88 ? -1.204 15.136 -1.499 1.00 89.06 88 GLU A CA 1
ATOM 678 C C . GLU A 1 88 ? -1.156 13.928 -0.571 1.00 89.06 88 GLU A C 1
ATOM 680 O O . GLU A 1 88 ? -0.068 13.522 -0.161 1.00 89.06 88 GLU A O 1
ATOM 685 N N . PHE A 1 89 ? -2.297 13.284 -0.316 1.00 94.56 89 PHE A N 1
ATOM 686 C CA . PHE A 1 89 ? -2.348 12.029 0.424 1.00 94.56 89 PHE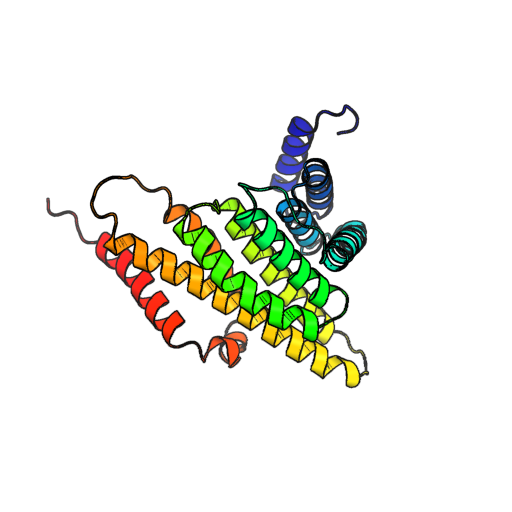 A CA 1
ATOM 687 C C . PHE A 1 89 ? -1.462 10.962 -0.220 1.00 94.56 89 PHE A C 1
ATOM 689 O O . PHE A 1 89 ? -0.605 10.384 0.447 1.00 94.56 89 PHE A O 1
ATOM 696 N N . ILE A 1 90 ? -1.619 10.721 -1.527 1.00 95.38 90 ILE A N 1
ATOM 697 C CA . ILE A 1 90 ? -0.802 9.736 -2.245 1.00 95.38 90 ILE A CA 1
ATOM 698 C C . ILE A 1 90 ? 0.677 10.128 -2.207 1.00 95.38 90 ILE A C 1
ATOM 700 O O . ILE A 1 90 ? 1.529 9.257 -2.054 1.00 95.38 90 ILE A O 1
ATOM 704 N N . GLN A 1 91 ? 1.017 11.413 -2.295 1.00 93.00 91 GLN A N 1
ATOM 705 C CA . GLN A 1 91 ? 2.399 11.863 -2.160 1.00 93.00 91 GLN A CA 1
ATOM 706 C C . GLN A 1 91 ? 2.964 11.564 -0.765 1.00 93.00 91 GLN A C 1
ATOM 708 O O . GLN A 1 91 ? 4.037 10.966 -0.682 1.00 93.00 91 GLN A O 1
ATOM 713 N N . MET A 1 92 ? 2.249 11.917 0.308 1.00 94.62 92 MET A N 1
ATOM 714 C CA . MET A 1 92 ? 2.656 11.621 1.689 1.00 94.62 92 MET A CA 1
ATOM 715 C C . MET A 1 92 ? 2.784 10.114 1.923 1.00 94.62 92 MET A C 1
ATOM 717 O O . MET A 1 92 ? 3.785 9.659 2.472 1.00 94.62 92 MET A O 1
ATOM 721 N N . PHE A 1 93 ? 1.816 9.334 1.441 1.00 97.31 93 PHE A N 1
ATOM 722 C CA . PHE A 1 93 ? 1.811 7.877 1.530 1.00 97.31 93 PHE A CA 1
ATOM 723 C C . PHE A 1 93 ? 3.041 7.272 0.843 1.00 97.31 93 PHE A C 1
ATOM 725 O O . PHE A 1 93 ? 3.749 6.460 1.434 1.00 97.31 93 PHE A O 1
ATOM 732 N N . ILE A 1 94 ? 3.346 7.679 -0.391 1.00 97.12 94 ILE A N 1
ATOM 733 C CA . ILE A 1 94 ? 4.498 7.150 -1.136 1.00 97.12 94 ILE A CA 1
ATOM 734 C C . ILE A 1 94 ? 5.824 7.650 -0.546 1.00 97.12 94 ILE A C 1
ATOM 736 O O . ILE A 1 94 ? 6.807 6.909 -0.565 1.00 97.12 94 ILE A O 1
ATOM 740 N N . GLN A 1 95 ? 5.865 8.864 0.010 1.00 94.94 95 GLN A N 1
ATOM 741 C CA . GLN A 1 95 ? 7.035 9.386 0.718 1.00 94.94 95 GLN A CA 1
ATOM 742 C C . GLN A 1 95 ? 7.312 8.605 2.007 1.00 94.94 95 GLN A C 1
ATOM 744 O O . GLN A 1 95 ? 8.462 8.247 2.241 1.00 94.94 95 GLN A O 1
ATOM 749 N N . PHE A 1 96 ? 6.275 8.289 2.789 1.00 96.50 96 PHE A N 1
ATOM 750 C CA . PHE A 1 96 ? 6.374 7.445 3.982 1.00 96.50 96 PHE A CA 1
ATOM 751 C C . PHE A 1 96 ? 6.971 6.075 3.632 1.00 96.50 96 PHE A C 1
ATOM 753 O O . PHE A 1 96 ? 7.967 5.647 4.212 1.00 96.50 96 PHE A O 1
ATOM 760 N N . HIS A 1 97 ? 6.433 5.422 2.600 1.00 97.69 97 HIS A N 1
ATOM 761 C CA . HIS A 1 97 ? 6.963 4.137 2.150 1.00 97.69 97 HIS A CA 1
ATOM 762 C C . HIS A 1 97 ? 8.400 4.249 1.644 1.00 97.69 97 HIS A C 1
ATOM 764 O O . HIS A 1 97 ? 9.220 3.376 1.913 1.00 97.69 97 HIS A O 1
ATOM 770 N N . GLY A 1 98 ? 8.717 5.327 0.927 1.00 95.81 98 GLY A N 1
ATOM 771 C CA . GLY A 1 98 ? 10.053 5.563 0.407 1.00 95.81 98 GLY A CA 1
ATOM 772 C C . GLY A 1 98 ? 11.094 5.819 1.491 1.00 95.81 98 GLY A C 1
ATOM 773 O O . GLY A 1 98 ? 12.206 5.311 1.372 1.00 95.81 98 GLY A O 1
ATOM 774 N N . CYS A 1 99 ? 10.766 6.576 2.542 1.00 92.81 99 CYS A N 1
ATOM 775 C CA . CYS A 1 99 ? 11.721 6.888 3.605 1.00 92.81 99 CYS A CA 1
ATOM 776 C C . CYS A 1 99 ? 12.030 5.665 4.476 1.00 92.81 99 CYS A C 1
ATOM 778 O O . CYS A 1 99 ? 13.195 5.462 4.816 1.00 92.81 99 CYS A O 1
ATOM 780 N N . ILE A 1 100 ? 11.039 4.806 4.737 1.00 94.69 100 ILE A N 1
ATOM 781 C CA . ILE A 1 100 ? 11.264 3.526 5.419 1.00 94.69 100 ILE A CA 1
ATOM 782 C C . ILE A 1 100 ? 12.036 2.555 4.514 1.00 94.69 100 ILE A C 1
ATOM 784 O O . ILE A 1 100 ? 13.094 2.075 4.906 1.00 94.69 100 ILE A O 1
ATOM 788 N N . TYR A 1 101 ? 11.576 2.329 3.278 1.00 95.00 101 TYR A N 1
ATOM 789 C CA . TYR A 1 101 ? 12.176 1.353 2.355 1.00 95.00 101 TYR A CA 1
ATOM 790 C C . TYR A 1 101 ? 13.634 1.669 1.979 1.00 95.00 101 TYR A C 1
ATOM 792 O O . TYR A 1 101 ? 14.430 0.757 1.778 1.00 95.00 101 TYR A O 1
ATOM 800 N N . LEU A 1 102 ? 13.994 2.949 1.824 1.00 91.69 102 LEU A N 1
ATOM 801 C CA . LEU A 1 102 ? 15.335 3.339 1.366 1.00 91.69 102 LEU A CA 1
ATOM 802 C C . LEU A 1 102 ? 16.350 3.517 2.492 1.00 91.69 102 LEU A C 1
ATOM 804 O O . LEU A 1 102 ? 17.539 3.302 2.260 1.00 91.69 102 LEU A O 1
ATOM 808 N N . ALA A 1 103 ? 15.909 4.027 3.641 1.00 84.31 103 ALA A N 1
ATOM 809 C CA . ALA A 1 103 ? 16.819 4.592 4.634 1.00 84.31 103 ALA A CA 1
ATOM 810 C C . ALA A 1 103 ? 16.363 4.418 6.085 1.00 84.31 103 ALA A C 1
ATOM 812 O O . ALA A 1 103 ? 17.097 4.844 6.969 1.00 84.31 103 ALA A O 1
ATOM 813 N N . GLN A 1 104 ? 15.182 3.842 6.336 1.00 82.88 104 GLN A N 1
ATOM 814 C CA . GLN A 1 104 ? 14.610 3.739 7.683 1.00 82.88 104 GLN A CA 1
ATOM 815 C C . GLN A 1 104 ? 14.564 5.095 8.415 1.00 82.88 104 GLN A C 1
ATOM 817 O O . GLN A 1 104 ? 14.786 5.190 9.617 1.00 82.88 104 GLN A O 1
ATOM 822 N N . ASP A 1 105 ? 14.284 6.183 7.684 1.00 86.19 105 ASP A N 1
ATOM 823 C CA . ASP A 1 105 ? 14.282 7.535 8.255 1.00 86.19 105 ASP A CA 1
ATOM 824 C C . ASP A 1 105 ? 12.988 7.802 9.041 1.00 86.19 105 ASP A C 1
ATOM 826 O O . ASP A 1 105 ? 11.990 8.319 8.521 1.00 86.19 105 ASP A O 1
ATOM 830 N N . LEU A 1 106 ? 13.017 7.441 10.323 1.00 89.06 106 LEU A N 1
ATOM 831 C CA . LEU A 1 106 ? 11.890 7.575 11.246 1.00 89.06 106 LEU A CA 1
ATOM 832 C C . LEU A 1 106 ? 11.537 9.033 11.565 1.00 89.06 106 LEU A C 1
ATOM 834 O O . LEU A 1 106 ? 10.381 9.317 11.892 1.00 89.06 106 LEU A O 1
ATOM 838 N N . ASN A 1 107 ? 12.497 9.958 11.448 1.00 89.12 107 ASN A N 1
ATOM 839 C CA . ASN A 1 107 ? 12.268 11.385 11.699 1.00 89.12 107 ASN A CA 1
ATOM 840 C C . ASN A 1 107 ? 11.344 11.989 10.639 1.00 89.12 107 ASN A C 1
ATOM 842 O O . ASN A 1 107 ? 10.569 12.896 10.936 1.00 89.12 107 ASN A O 1
ATOM 846 N N . VAL A 1 108 ? 11.411 11.469 9.413 1.00 88.88 108 VAL A N 1
ATOM 847 C CA . VAL A 1 108 ? 10.502 11.832 8.322 1.00 88.88 108 VAL A CA 1
ATOM 848 C C . VAL A 1 108 ? 9.236 10.974 8.350 1.00 88.88 108 VAL A C 1
ATOM 850 O O . VAL A 1 108 ? 8.144 11.497 8.128 1.00 88.88 108 VAL A O 1
ATOM 853 N N . ALA A 1 109 ? 9.352 9.679 8.658 1.00 91.69 109 ALA A N 1
ATOM 854 C CA . ALA A 1 109 ? 8.228 8.748 8.609 1.00 91.69 109 ALA A CA 1
ATOM 855 C C . ALA A 1 109 ? 7.119 9.083 9.617 1.00 91.69 109 ALA A C 1
ATOM 857 O O . ALA A 1 109 ? 5.953 9.178 9.230 1.00 91.69 109 ALA A O 1
ATOM 858 N N . LYS A 1 110 ? 7.463 9.305 10.895 1.00 93.44 110 LYS A N 1
ATOM 859 C CA . LYS A 1 110 ? 6.468 9.521 11.962 1.00 93.44 110 LYS A CA 1
ATOM 860 C C . LYS A 1 110 ? 5.561 10.737 11.674 1.00 93.44 110 LYS A C 1
ATOM 862 O O . LYS A 1 110 ? 4.346 10.541 11.617 1.00 93.44 110 LYS A O 1
ATOM 867 N N . PRO A 1 111 ? 6.081 11.940 11.346 1.00 93.12 111 PRO A N 1
ATOM 868 C CA . PRO A 1 111 ? 5.231 13.086 11.001 1.00 93.12 111 PRO A CA 1
ATOM 869 C C . PRO A 1 111 ? 4.358 12.883 9.755 1.00 93.12 111 PRO A C 1
ATOM 871 O O . PRO A 1 111 ? 3.298 13.499 9.641 1.00 93.12 111 PRO A O 1
ATOM 874 N N . LEU A 1 112 ? 4.789 12.053 8.796 1.00 92.88 112 LEU A N 1
ATOM 875 C CA . LEU A 1 112 ? 3.967 11.726 7.628 1.00 92.88 112 LEU A CA 1
ATOM 876 C C . LEU A 1 112 ? 2.754 10.886 8.027 1.00 92.88 112 LEU A C 1
ATOM 878 O O . LEU A 1 112 ? 1.658 11.168 7.549 1.00 92.88 112 LEU A O 1
ATOM 882 N N . THR A 1 113 ? 2.917 9.910 8.927 1.00 90.88 113 THR A N 1
ATOM 883 C CA . THR A 1 113 ? 1.788 9.096 9.416 1.00 90.88 113 THR A CA 1
ATOM 884 C C . THR A 1 113 ? 0.739 9.944 10.141 1.00 90.88 113 THR A C 1
ATOM 886 O O . THR A 1 113 ? -0.453 9.801 9.871 1.00 90.88 113 THR A O 1
ATOM 889 N N . GLU A 1 114 ? 1.168 10.895 10.978 1.00 91.62 114 GLU A N 1
ATOM 890 C CA . GLU A 1 114 ? 0.280 11.801 11.724 1.00 91.62 114 GLU A CA 1
ATOM 891 C C . GLU A 1 114 ? -0.584 12.677 10.807 1.00 91.62 114 GLU A C 1
ATOM 893 O O . GLU A 1 114 ? -1.722 12.996 11.148 1.00 91.62 114 GLU A O 1
ATOM 898 N N . LYS A 1 115 ? -0.067 13.045 9.628 1.00 92.44 115 LYS A N 1
ATOM 899 C CA . LYS A 1 115 ? -0.796 13.836 8.624 1.00 92.44 115 LYS A CA 1
ATOM 900 C C . LYS A 1 115 ? -1.628 12.979 7.675 1.00 92.44 115 LYS A C 1
ATOM 902 O O . LYS A 1 115 ? -2.724 13.377 7.294 1.00 92.44 115 LYS A O 1
ATOM 907 N N . ALA A 1 116 ? -1.115 11.815 7.282 1.00 94.81 116 ALA A N 1
ATOM 908 C CA . ALA A 1 116 ? -1.754 10.963 6.288 1.00 94.81 116 ALA A CA 1
ATOM 909 C C . ALA A 1 116 ? -3.046 10.313 6.806 1.00 94.81 116 ALA A C 1
ATOM 911 O O . ALA A 1 116 ? -3.973 10.130 6.023 1.00 94.81 116 ALA A O 1
ATOM 912 N N . ILE A 1 117 ? -3.132 9.978 8.098 1.00 96.19 117 ILE A N 1
ATOM 913 C CA . ILE A 1 117 ? -4.317 9.313 8.667 1.00 96.19 117 ILE A CA 1
ATOM 914 C C . ILE A 1 117 ? -5.571 10.216 8.662 1.00 96.19 117 ILE A C 1
ATOM 916 O O . ILE A 1 117 ? -6.597 9.773 8.144 1.00 96.19 117 ILE A O 1
ATOM 920 N N . PRO A 1 118 ? -5.533 11.475 9.148 1.00 95.12 118 PRO A N 1
ATOM 921 C CA . PRO A 1 118 ? -6.682 12.382 9.038 1.00 95.12 118 PRO A CA 1
ATOM 922 C C . PRO A 1 118 ? -7.117 12.648 7.590 1.00 95.12 118 PRO A C 1
ATOM 924 O O . PRO A 1 118 ? -8.312 12.702 7.295 1.00 95.12 118 PRO A O 1
ATOM 927 N N . GLU A 1 119 ? -6.153 12.775 6.677 1.00 94.94 119 GLU A N 1
ATOM 928 C CA . GLU A 1 119 ? -6.431 12.973 5.252 1.00 94.94 119 GLU A CA 1
ATOM 929 C C . GLU A 1 119 ? -7.093 11.733 4.631 1.00 94.94 119 GLU A C 1
ATOM 931 O O . GLU A 1 119 ? -8.081 11.854 3.910 1.00 94.94 119 GLU A O 1
ATOM 936 N N . LEU A 1 120 ? -6.620 10.525 4.968 1.00 96.06 120 LEU A N 1
ATOM 937 C CA . LEU A 1 120 ? -7.264 9.275 4.556 1.00 96.06 120 LEU A CA 1
ATOM 938 C C . LEU A 1 120 ? -8.716 9.223 5.029 1.00 96.06 120 LEU A C 1
ATOM 940 O O . LEU A 1 120 ? -9.593 8.881 4.241 1.00 96.06 120 LEU A O 1
ATOM 944 N N . LYS A 1 121 ? -8.974 9.569 6.294 1.00 94.19 121 LYS A N 1
ATOM 945 C CA . LYS A 1 121 ? -10.332 9.597 6.845 1.00 94.19 121 LYS A CA 1
ATOM 946 C C . LYS A 1 121 ? -11.233 10.547 6.053 1.00 94.19 121 LYS A C 1
ATOM 948 O O . LYS A 1 121 ? -12.312 10.142 5.634 1.00 94.19 121 LYS A O 1
ATOM 953 N N . THR A 1 122 ? -10.740 11.746 5.748 1.00 92.94 122 THR A N 1
ATOM 954 C CA . THR A 1 122 ? -11.462 12.739 4.934 1.00 92.94 122 THR A CA 1
ATOM 955 C C . THR A 1 122 ? -11.782 12.197 3.535 1.00 92.94 122 THR A C 1
ATOM 957 O O . THR A 1 122 ? -12.916 12.303 3.077 1.00 92.94 122 THR A O 1
ATOM 960 N N . LEU A 1 123 ? -10.814 11.551 2.874 1.00 92.56 123 LEU A N 1
ATOM 961 C CA . LEU A 1 123 ? -10.991 10.961 1.539 1.00 92.56 123 LEU A CA 1
ATOM 962 C C . LEU A 1 123 ? -11.946 9.758 1.514 1.00 92.56 123 LEU A C 1
ATOM 964 O O . LEU A 1 123 ? -12.551 9.469 0.481 1.00 92.56 123 LEU A O 1
ATOM 968 N N . LEU A 1 124 ? -12.048 9.021 2.621 1.00 91.88 124 LEU A N 1
ATOM 969 C CA . LEU A 1 124 ? -13.018 7.937 2.783 1.00 91.88 124 LEU A CA 1
ATOM 970 C C . LEU A 1 124 ? -14.432 8.480 3.001 1.00 91.88 124 LEU A C 1
ATOM 972 O O . LEU A 1 124 ? -15.385 7.898 2.491 1.00 91.88 124 LEU A O 1
ATOM 976 N N . GLU A 1 125 ? -14.576 9.575 3.747 1.00 89.31 125 GLU A N 1
ATOM 977 C CA . GLU A 1 125 ? -15.860 10.249 3.981 1.00 89.31 125 GLU A CA 1
ATOM 978 C C . GLU A 1 125 ? -16.404 10.917 2.709 1.00 89.31 125 GLU A C 1
ATOM 980 O O . GLU A 1 125 ? -17.617 10.946 2.512 1.00 89.31 125 GLU A O 1
ATOM 985 N N . SER A 1 126 ? -15.524 11.411 1.831 1.00 87.69 126 SER A N 1
ATOM 986 C CA . SER A 1 126 ? -15.894 12.008 0.541 1.00 87.69 126 SER A CA 1
ATOM 987 C C . SER A 1 126 ? -16.035 11.007 -0.616 1.00 87.69 126 SER A C 1
ATOM 989 O O . SER A 1 126 ? -16.320 11.424 -1.737 1.00 87.69 126 SER A O 1
ATOM 991 N N . ASP A 1 127 ? -15.834 9.706 -0.371 1.00 85.44 127 ASP A N 1
ATOM 992 C CA . ASP A 1 127 ? -15.837 8.634 -1.383 1.00 85.44 127 ASP A CA 1
ATOM 993 C C . ASP A 1 127 ? -14.853 8.867 -2.562 1.00 85.44 127 ASP A C 1
ATOM 995 O O . ASP A 1 127 ? -15.034 8.367 -3.676 1.00 85.44 127 ASP A O 1
ATOM 999 N N . ASP A 1 128 ? -13.743 9.577 -2.316 1.00 87.06 128 ASP A N 1
ATOM 1000 C CA . ASP A 1 128 ? -12.717 9.914 -3.324 1.00 87.06 128 ASP A CA 1
ATOM 1001 C C . ASP A 1 128 ? -11.697 8.778 -3.588 1.00 87.06 128 ASP A C 1
ATOM 1003 O O . ASP A 1 128 ? -10.796 8.870 -4.448 1.00 87.06 128 ASP A O 1
ATOM 1007 N N . LEU A 1 129 ? -11.827 7.668 -2.858 1.00 90.19 129 LEU A N 1
ATOM 1008 C CA . LEU A 1 129 ? -10.971 6.489 -2.956 1.00 90.19 129 LEU A CA 1
ATOM 1009 C C . LEU A 1 129 ? -11.769 5.259 -3.413 1.00 90.19 129 LEU A C 1
ATOM 1011 O O . LEU A 1 129 ? -12.403 4.598 -2.596 1.00 90.19 129 LEU A O 1
ATOM 1015 N N . PRO A 1 130 ? -11.697 4.880 -4.704 1.00 91.56 130 PRO A N 1
ATOM 1016 C CA . PRO A 1 130 ? -12.347 3.664 -5.171 1.00 91.56 130 PRO A CA 1
ATOM 1017 C C . PRO A 1 130 ? -11.678 2.418 -4.576 1.00 91.56 130 PRO A C 1
ATOM 1019 O O . PRO A 1 130 ? -10.477 2.423 -4.284 1.00 91.56 130 PRO A O 1
ATOM 1022 N N . ALA A 1 131 ? -12.411 1.300 -4.538 1.00 93.00 131 ALA A N 1
ATOM 1023 C CA . ALA A 1 131 ? -11.931 -0.002 -4.054 1.00 93.00 131 ALA A CA 1
ATOM 1024 C C . ALA A 1 131 ? -10.541 -0.384 -4.590 1.00 93.00 131 ALA A C 1
ATOM 1026 O O . ALA A 1 131 ? -9.679 -0.884 -3.867 1.00 93.00 131 ALA A O 1
ATOM 1027 N N . SER A 1 132 ? -10.292 -0.114 -5.877 1.00 94.81 132 SER A N 1
ATOM 1028 C CA . SER A 1 132 ? -9.011 -0.418 -6.511 1.00 94.81 132 SER A CA 1
ATOM 1029 C C . SER A 1 132 ? -7.837 0.337 -5.897 1.00 94.81 132 SER A C 1
ATOM 1031 O O . SER A 1 132 ? -6.730 -0.190 -5.895 1.00 94.81 132 SER A O 1
ATOM 1033 N N . ASP A 1 133 ? -8.044 1.566 -5.423 1.00 96.00 133 ASP A N 1
ATOM 1034 C CA . ASP A 1 133 ? -6.990 2.358 -4.789 1.00 96.00 133 ASP A CA 1
ATOM 1035 C C . ASP A 1 133 ? -6.778 1.907 -3.346 1.00 96.00 133 ASP A C 1
ATOM 1037 O O . ASP A 1 133 ? -5.631 1.706 -2.954 1.00 96.00 133 ASP A O 1
ATOM 1041 N N . LEU A 1 134 ? -7.850 1.608 -2.608 1.00 97.50 134 LEU A N 1
ATOM 1042 C CA . LEU A 1 134 ? -7.768 1.044 -1.256 1.00 97.50 134 LEU A CA 1
ATOM 1043 C C . LEU A 1 134 ? -6.981 -0.275 -1.235 1.00 97.50 134 LEU A C 1
ATOM 1045 O O . LEU A 1 134 ? -6.062 -0.445 -0.434 1.00 97.50 134 LEU A O 1
ATOM 1049 N N . ILE A 1 135 ? -7.250 -1.172 -2.189 1.00 97.75 135 ILE A N 1
ATOM 1050 C CA . ILE A 1 135 ? -6.493 -2.422 -2.359 1.00 97.75 135 ILE A CA 1
ATOM 1051 C C . ILE A 1 135 ? -5.007 -2.143 -2.626 1.00 97.75 135 ILE A C 1
ATOM 1053 O O . ILE A 1 135 ? -4.148 -2.847 -2.088 1.00 97.75 135 ILE A O 1
ATOM 1057 N N . LYS A 1 136 ? -4.675 -1.139 -3.452 1.00 98.62 136 LYS A N 1
ATOM 1058 C CA . LYS A 1 136 ? -3.274 -0.773 -3.724 1.00 98.62 136 LYS A CA 1
ATOM 1059 C C . LYS A 1 136 ? -2.591 -0.260 -2.462 1.00 98.62 136 LYS A C 1
ATOM 1061 O O . LYS A 1 136 ? -1.490 -0.720 -2.180 1.00 98.62 136 LYS A O 1
ATOM 1066 N N . LEU A 1 137 ? -3.239 0.631 -1.707 1.00 98.56 137 LEU A N 1
ATOM 1067 C CA . LEU A 1 137 ? -2.706 1.180 -0.457 1.00 98.56 137 LEU A CA 1
ATOM 1068 C C . LEU A 1 137 ? -2.392 0.056 0.539 1.00 98.56 137 LEU A C 1
ATOM 1070 O O . LEU A 1 137 ? -1.258 -0.059 0.998 1.00 98.56 137 LEU A O 1
ATOM 1074 N N . VAL A 1 138 ? -3.349 -0.845 0.785 1.00 98.62 138 VAL A N 1
ATOM 1075 C CA . VAL A 1 138 ? -3.134 -2.012 1.657 1.00 98.62 138 VAL A CA 1
ATOM 1076 C C . VAL A 1 138 ? -1.997 -2.889 1.142 1.00 98.62 138 VAL A C 1
ATOM 1078 O O . VAL A 1 138 ? -1.104 -3.250 1.899 1.00 98.62 138 VAL A O 1
ATOM 1081 N N . THR A 1 139 ? -1.983 -3.207 -0.154 1.00 98.62 139 THR A N 1
ATOM 1082 C CA . THR A 1 139 ? -0.942 -4.070 -0.734 1.00 98.62 139 THR A CA 1
ATOM 1083 C C . THR A 1 139 ? 0.458 -3.476 -0.565 1.00 98.62 139 THR A C 1
ATOM 1085 O O . THR A 1 139 ? 1.405 -4.221 -0.327 1.00 98.62 139 THR A O 1
ATOM 1088 N N . ILE A 1 140 ? 0.602 -2.156 -0.698 1.00 98.81 140 ILE A N 1
ATOM 1089 C CA . ILE A 1 140 ? 1.891 -1.471 -0.562 1.00 98.81 140 ILE A CA 1
ATOM 1090 C C . ILE A 1 140 ? 2.364 -1.479 0.905 1.00 98.81 140 ILE A C 1
ATOM 1092 O O . ILE A 1 140 ? 3.530 -1.795 1.136 1.00 98.81 140 ILE A O 1
ATOM 1096 N N . ASN A 1 141 ? 1.474 -1.258 1.882 1.00 98.38 141 ASN A N 1
ATOM 1097 C CA . ASN A 1 141 ? 1.813 -1.403 3.309 1.00 98.38 141 ASN A CA 1
ATOM 1098 C C . ASN A 1 141 ? 2.260 -2.828 3.647 1.00 98.38 141 ASN A C 1
ATOM 1100 O O . ASN A 1 141 ? 3.309 -3.033 4.254 1.00 98.38 141 ASN A O 1
ATOM 1104 N N . LEU A 1 142 ? 1.492 -3.832 3.210 1.00 98.56 142 LEU A N 1
ATOM 1105 C CA . LEU A 1 142 ? 1.823 -5.234 3.471 1.00 98.56 142 LEU A CA 1
ATOM 1106 C C . LEU A 1 142 ? 3.137 -5.648 2.796 1.00 98.56 142 LEU A C 1
ATOM 1108 O O . LEU A 1 142 ? 3.886 -6.453 3.347 1.00 98.56 142 LEU A O 1
ATOM 1112 N N . PHE A 1 143 ? 3.441 -5.088 1.622 1.00 98.50 143 PHE A N 1
ATOM 1113 C CA . PHE A 1 143 ? 4.741 -5.262 0.980 1.00 98.50 143 PHE A CA 1
ATOM 1114 C C . PHE A 1 143 ? 5.877 -4.670 1.822 1.00 98.50 143 PHE A C 1
ATOM 1116 O O . PHE A 1 143 ? 6.920 -5.307 1.941 1.00 98.50 143 PHE A O 1
ATOM 1123 N N . LEU A 1 144 ? 5.690 -3.483 2.403 1.00 97.88 144 LEU A N 1
ATOM 1124 C CA . LEU A 1 144 ? 6.709 -2.855 3.242 1.00 97.88 144 LEU A CA 1
ATOM 1125 C C . LEU A 1 144 ? 6.953 -3.650 4.530 1.00 97.88 144 LEU A C 1
ATOM 1127 O O . LEU A 1 144 ? 8.107 -3.901 4.858 1.00 97.88 144 LEU A O 1
ATOM 1131 N N . LEU A 1 145 ? 5.897 -4.130 5.195 1.00 97.31 145 LEU A N 1
ATOM 1132 C CA . LEU A 1 145 ? 6.020 -5.032 6.350 1.00 97.31 145 LEU A CA 1
ATOM 1133 C C . LEU A 1 145 ? 6.784 -6.311 5.992 1.00 97.31 145 LEU A C 1
ATOM 1135 O O . LEU A 1 145 ? 7.697 -6.710 6.709 1.00 97.31 145 LEU A O 1
ATOM 1139 N N . TYR A 1 146 ? 6.453 -6.931 4.853 1.00 95.50 146 TYR A N 1
ATOM 1140 C CA . TYR A 1 146 ? 7.196 -8.086 4.345 1.00 95.50 146 TYR A CA 1
ATOM 1141 C C . TYR A 1 146 ? 8.671 -7.754 4.089 1.00 95.50 146 TYR A C 1
ATOM 1143 O O . TYR A 1 146 ? 9.546 -8.545 4.429 1.00 95.50 146 TYR A O 1
ATOM 1151 N N . HIS A 1 147 ? 8.950 -6.588 3.501 1.00 94.06 147 HIS A N 1
ATOM 1152 C CA . HIS A 1 147 ? 10.312 -6.154 3.228 1.00 94.06 147 HIS A CA 1
ATOM 1153 C C . HIS A 1 147 ? 11.118 -5.988 4.519 1.00 94.06 147 HIS A C 1
ATOM 1155 O O . HIS A 1 147 ? 12.194 -6.569 4.607 1.00 94.06 147 HIS A O 1
ATOM 1161 N N . ILE A 1 148 ? 10.586 -5.284 5.521 1.00 94.06 148 ILE A N 1
ATOM 1162 C CA . ILE A 1 148 ? 11.251 -5.090 6.820 1.00 94.06 148 ILE A CA 1
ATOM 1163 C C . ILE A 1 148 ? 11.530 -6.444 7.481 1.00 94.06 148 ILE A C 1
ATOM 1165 O O . ILE A 1 148 ? 12.673 -6.732 7.815 1.00 94.06 148 ILE A O 1
ATOM 1169 N N . ALA A 1 149 ? 10.528 -7.326 7.555 1.00 91.38 149 ALA A N 1
ATOM 1170 C CA . ALA A 1 149 ? 10.703 -8.661 8.130 1.00 91.38 149 ALA A CA 1
ATOM 1171 C C . ALA A 1 149 ? 11.752 -9.510 7.384 1.00 91.38 149 ALA A C 1
ATOM 1173 O O . ALA A 1 149 ? 12.418 -10.343 7.987 1.00 91.38 149 ALA A O 1
ATOM 1174 N N . SER A 1 150 ? 11.918 -9.303 6.072 1.00 89.06 150 SER A N 1
ATOM 1175 C CA . SER A 1 150 ? 12.946 -9.997 5.286 1.00 89.06 150 SER A CA 1
ATOM 1176 C C . SER A 1 150 ? 14.369 -9.477 5.515 1.00 89.06 150 SER A C 1
ATOM 1178 O O . SER A 1 150 ? 15.316 -10.181 5.173 1.00 89.06 150 SER A O 1
ATOM 1180 N N . LEU A 1 151 ? 14.529 -8.267 6.068 1.00 84.44 151 LEU A N 1
ATOM 1181 C CA . LEU A 1 151 ? 15.837 -7.733 6.464 1.00 84.44 151 LEU A CA 1
ATOM 1182 C C . LEU A 1 151 ? 16.328 -8.403 7.755 1.00 84.44 151 LEU A C 1
ATOM 1184 O O . LEU A 1 151 ? 17.508 -8.724 7.853 1.00 84.44 151 LEU A O 1
ATOM 1188 N N . ASP A 1 152 ? 15.413 -8.694 8.686 1.00 72.00 152 ASP A N 1
ATOM 1189 C CA . ASP A 1 152 ? 15.719 -9.351 9.966 1.00 72.00 152 ASP A CA 1
ATOM 1190 C C . ASP A 1 152 ? 16.085 -10.842 9.834 1.00 72.00 152 ASP A C 1
ATOM 1192 O O . ASP A 1 152 ? 16.757 -11.388 10.708 1.00 72.00 152 ASP A O 1
ATOM 1196 N N . ASP A 1 153 ? 15.663 -11.506 8.751 1.00 65.69 153 ASP A N 1
ATOM 1197 C CA . ASP A 1 153 ? 15.964 -12.924 8.470 1.00 65.69 153 ASP A CA 1
ATOM 1198 C C . ASP A 1 153 ? 17.373 -13.128 7.867 1.00 65.69 153 ASP A C 1
ATOM 1200 O O . ASP A 1 153 ? 17.820 -14.255 7.651 1.00 65.69 153 ASP A O 1
ATOM 1204 N N . GLY A 1 154 ? 18.095 -12.040 7.571 1.00 60.00 154 GLY A N 1
ATOM 1205 C CA . GLY A 1 154 ? 19.493 -12.094 7.154 1.00 60.00 154 GLY A CA 1
ATOM 1206 C C . GLY A 1 154 ? 20.422 -12.314 8.349 1.00 60.00 154 GLY A C 1
ATOM 1207 O O . GLY A 1 154 ? 20.361 -11.572 9.324 1.00 60.00 154 GLY A O 1
ATOM 1208 N N . ASP A 1 155 ? 21.335 -13.288 8.254 1.00 48.91 155 ASP A N 1
ATOM 1209 C CA . ASP A 1 155 ? 22.390 -13.598 9.244 1.00 48.91 155 ASP A CA 1
ATOM 1210 C C . ASP A 1 155 ? 23.437 -12.463 9.436 1.00 48.91 155 ASP A C 1
ATOM 1212 O O . ASP A 1 155 ? 24.605 -12.729 9.742 1.00 48.91 155 ASP A O 1
ATOM 1216 N N . ASP A 1 156 ? 23.083 -11.192 9.219 1.00 52.94 156 ASP A N 1
ATOM 1217 C CA . ASP A 1 156 ? 24.038 -10.095 9.327 1.00 52.94 156 ASP A CA 1
ATOM 1218 C C . ASP A 1 156 ? 24.295 -9.754 10.804 1.00 52.94 156 ASP A C 1
ATOM 1220 O O . ASP A 1 156 ? 23.393 -9.501 11.608 1.00 52.94 156 ASP A O 1
ATOM 1224 N N . TYR A 1 157 ? 25.572 -9.803 11.178 1.00 50.91 157 TYR A N 1
ATOM 1225 C CA . TYR A 1 157 ? 26.066 -9.720 12.557 1.00 50.91 157 TYR A CA 1
ATOM 1226 C C . TYR A 1 157 ? 25.977 -8.308 13.164 1.00 50.91 157 TYR A C 1
ATOM 1228 O O . TYR A 1 157 ? 26.475 -8.088 14.273 1.00 50.91 157 TYR A O 1
ATOM 1236 N N . ASP A 1 158 ? 25.363 -7.350 12.468 1.00 52.97 158 ASP A N 1
ATOM 1237 C CA . ASP A 1 158 ? 25.356 -5.952 12.876 1.00 52.97 158 ASP A CA 1
ATOM 1238 C C . ASP A 1 158 ? 24.141 -5.644 13.763 1.00 52.97 158 ASP A C 1
ATOM 1240 O O . ASP A 1 158 ? 23.030 -5.370 13.311 1.00 52.97 158 ASP A O 1
ATOM 1244 N N . SER A 1 159 ? 24.345 -5.702 15.080 1.00 55.78 159 SER A N 1
ATOM 1245 C CA . SER A 1 159 ? 23.321 -5.341 16.069 1.00 55.78 159 SER A CA 1
ATOM 1246 C C . SER A 1 159 ? 22.900 -3.869 15.993 1.00 55.78 159 SER A C 1
ATOM 1248 O O . SER A 1 159 ? 21.882 -3.513 16.570 1.00 55.78 159 SER A O 1
ATOM 1250 N N . LEU A 1 160 ? 23.677 -3.022 15.307 1.00 52.81 160 LEU A N 1
ATOM 1251 C CA . LEU A 1 160 ? 23.424 -1.587 15.161 1.00 52.81 160 LEU A CA 1
ATOM 1252 C C . LEU A 1 160 ? 22.206 -1.268 14.277 1.00 52.81 160 LEU A C 1
ATOM 1254 O O . LEU A 1 160 ? 21.614 -0.215 14.467 1.00 52.81 160 LEU A O 1
ATOM 1258 N N . GLY A 1 161 ? 21.816 -2.155 13.351 1.00 61.94 161 GLY A N 1
ATOM 1259 C CA . GLY A 1 161 ? 20.652 -1.950 12.471 1.00 61.94 161 GLY A CA 1
ATOM 1260 C C . GLY A 1 161 ? 19.335 -2.537 12.991 1.00 61.94 161 GLY A C 1
ATOM 1261 O O . GLY A 1 161 ? 18.271 -2.205 12.478 1.00 61.94 161 GLY A O 1
ATOM 1262 N N . LYS A 1 162 ? 19.387 -3.401 14.016 1.00 65.12 162 LYS A N 1
ATOM 1263 C CA . LYS A 1 162 ? 18.209 -4.135 14.515 1.00 65.12 162 LYS A CA 1
ATOM 1264 C C . LYS A 1 162 ? 17.184 -3.234 15.196 1.00 65.12 162 LYS A C 1
ATOM 1266 O O . LYS A 1 162 ? 15.988 -3.460 15.037 1.00 65.12 162 LYS A O 1
ATOM 1271 N N . ASP A 1 163 ? 17.648 -2.212 15.909 1.00 72.12 163 ASP A N 1
ATOM 1272 C CA . ASP A 1 163 ? 16.762 -1.241 16.556 1.00 72.12 163 ASP A CA 1
ATOM 1273 C C . ASP A 1 163 ? 16.013 -0.407 15.497 1.00 72.12 163 ASP A C 1
ATOM 1275 O O . ASP A 1 163 ? 14.803 -0.219 15.604 1.00 72.12 163 ASP A O 1
ATOM 1279 N N . ASP A 1 164 ? 16.691 -0.017 14.409 1.00 79.25 164 ASP A N 1
ATOM 1280 C CA . ASP A 1 164 ? 16.074 0.711 13.291 1.00 79.25 164 ASP A CA 1
ATOM 1281 C C . ASP A 1 164 ? 15.052 -0.155 12.526 1.00 79.25 164 ASP A C 1
ATOM 1283 O O . ASP A 1 164 ? 13.996 0.349 12.126 1.00 79.25 164 ASP A O 1
ATOM 1287 N N . HIS A 1 165 ? 15.325 -1.459 12.355 1.00 86.50 165 HIS A N 1
ATOM 1288 C CA . HIS A 1 165 ? 14.390 -2.420 11.751 1.00 86.50 165 HIS A CA 1
ATOM 1289 C C . HIS A 1 165 ? 13.145 -2.613 12.612 1.00 86.50 165 HIS A C 1
ATOM 1291 O O . HIS A 1 165 ? 12.023 -2.541 12.100 1.00 86.50 165 HIS A O 1
ATOM 1297 N N . HIS A 1 166 ? 13.333 -2.795 13.920 1.00 90.31 166 HIS A N 1
ATOM 1298 C CA . HIS A 1 166 ? 12.236 -2.931 14.869 1.00 90.31 166 HIS A CA 1
ATOM 1299 C C . HIS A 1 166 ? 11.364 -1.672 14.908 1.00 90.31 166 HIS A C 1
ATOM 1301 O O . HIS A 1 166 ? 10.144 -1.761 14.769 1.00 90.31 166 HIS A O 1
ATOM 1307 N N . ASP A 1 167 ? 11.961 -0.488 15.015 1.00 92.81 167 ASP A N 1
ATOM 1308 C CA . ASP A 1 167 ? 11.201 0.760 15.035 1.00 92.81 167 ASP A CA 1
ATOM 1309 C C . ASP A 1 167 ? 10.494 1.026 13.693 1.00 92.81 167 ASP A C 1
ATOM 1311 O O . ASP A 1 167 ? 9.357 1.510 13.666 1.00 92.81 167 ASP A O 1
ATOM 1315 N N . SER A 1 168 ? 11.125 0.676 12.567 1.00 94.62 168 SER A N 1
ATOM 1316 C CA . SER A 1 168 ? 10.499 0.738 11.239 1.00 94.62 168 SER A CA 1
ATOM 1317 C C . SER A 1 168 ? 9.307 -0.210 11.129 1.00 94.62 168 SER A C 1
ATOM 1319 O O . SER A 1 168 ? 8.272 0.170 10.569 1.00 94.62 168 SER A O 1
ATOM 1321 N N . TRP A 1 169 ? 9.426 -1.423 11.679 1.00 95.81 169 TRP A N 1
ATOM 1322 C CA . TRP A 1 169 ? 8.328 -2.381 11.794 1.00 95.81 169 TRP A CA 1
ATOM 1323 C C . TRP A 1 169 ? 7.183 -1.788 12.610 1.00 95.81 169 TRP A C 1
ATOM 1325 O O . TRP A 1 169 ? 6.064 -1.723 12.106 1.00 95.81 169 TRP A O 1
ATOM 1335 N N . VAL A 1 170 ? 7.467 -1.281 13.813 1.00 96.19 170 VAL A N 1
ATOM 1336 C CA . VAL A 1 170 ? 6.470 -0.698 14.724 1.00 96.19 170 VAL A CA 1
ATOM 1337 C C . VAL A 1 170 ? 5.718 0.453 14.056 1.00 96.19 170 VAL A C 1
ATOM 1339 O O . VAL A 1 170 ? 4.489 0.446 14.037 1.00 96.19 170 VAL A O 1
ATOM 1342 N N . VAL A 1 171 ? 6.420 1.412 13.443 1.00 97.19 171 VAL A N 1
ATOM 1343 C CA . VAL A 1 171 ? 5.780 2.556 12.765 1.00 97.19 171 VAL A CA 1
ATOM 1344 C C . VAL A 1 171 ? 4.941 2.105 11.563 1.00 97.19 171 VAL A C 1
ATOM 1346 O O . VAL A 1 171 ? 3.848 2.626 11.336 1.00 97.19 171 VAL A O 1
ATOM 1349 N N . THR A 1 172 ? 5.420 1.131 10.787 1.00 97.81 172 THR A N 1
ATOM 1350 C CA . THR A 1 172 ? 4.691 0.622 9.611 1.00 97.81 172 THR A CA 1
ATOM 1351 C C . THR A 1 172 ? 3.465 -0.198 10.009 1.00 97.81 172 THR A C 1
ATOM 1353 O O . THR A 1 172 ? 2.407 -0.092 9.377 1.00 97.81 172 THR A O 1
ATOM 1356 N N . LEU A 1 173 ? 3.579 -0.999 11.068 1.00 98.06 173 LEU A N 1
ATOM 1357 C CA . LEU A 1 173 ? 2.480 -1.787 11.607 1.00 98.06 173 LEU A CA 1
ATOM 1358 C C . LEU A 1 173 ? 1.422 -0.873 12.227 1.00 98.06 173 LEU A C 1
ATOM 1360 O O . LEU A 1 173 ? 0.246 -1.029 11.911 1.00 98.06 173 LEU A O 1
ATOM 1364 N N . ASP A 1 174 ? 1.825 0.140 12.996 1.00 97.88 174 ASP A N 1
ATOM 1365 C CA . ASP A 1 174 ? 0.918 1.139 13.575 1.00 97.88 174 ASP A CA 1
ATOM 1366 C C . ASP A 1 174 ? 0.153 1.891 12.480 1.00 97.88 174 ASP A C 1
ATOM 1368 O O . ASP A 1 174 ? -1.074 1.995 12.531 1.00 97.88 174 ASP A O 1
ATOM 1372 N N . PHE A 1 175 ? 0.841 2.324 11.418 1.00 98.19 175 PHE A N 1
ATOM 1373 C CA . PHE A 1 175 ? 0.187 2.945 10.267 1.00 98.19 175 PHE A CA 1
ATOM 1374 C C . PHE A 1 175 ? -0.818 1.999 9.587 1.00 98.19 175 PHE A C 1
ATOM 1376 O O . PHE A 1 175 ? -1.920 2.415 9.223 1.00 98.19 175 PHE A O 1
ATOM 1383 N N . THR A 1 176 ? -0.485 0.710 9.470 1.00 98.38 176 THR A N 1
ATOM 1384 C CA . THR A 1 176 ? -1.384 -0.318 8.918 1.00 98.38 176 THR A CA 1
ATOM 1385 C C . THR A 1 176 ? -2.621 -0.530 9.799 1.00 98.38 176 THR A C 1
ATOM 1387 O O . THR A 1 176 ? -3.735 -0.612 9.275 1.00 98.38 176 THR A O 1
ATOM 1390 N N . MET A 1 177 ? -2.455 -0.571 11.124 1.00 98.25 177 MET A N 1
ATOM 1391 C CA . MET A 1 177 ? -3.557 -0.729 12.080 1.00 98.25 177 MET A CA 1
ATOM 1392 C C . MET A 1 177 ? -4.459 0.511 12.125 1.00 98.25 177 MET A C 1
ATOM 1394 O O . MET A 1 177 ? -5.681 0.371 12.117 1.00 98.25 177 MET A O 1
ATOM 1398 N N . LYS A 1 178 ? -3.895 1.724 12.054 1.00 97.75 178 LYS A N 1
ATOM 1399 C CA . LYS A 1 178 ? -4.666 2.976 11.930 1.00 97.75 178 LYS A CA 1
ATOM 1400 C C . LYS A 1 178 ? -5.441 3.053 10.618 1.00 97.75 178 LYS A C 1
ATOM 1402 O O . LYS A 1 178 ? -6.585 3.498 10.605 1.00 97.75 178 LYS A O 1
ATOM 1407 N N . MET A 1 179 ? -4.864 2.574 9.516 1.00 97.81 179 MET A N 1
ATOM 1408 C CA . MET A 1 179 ? -5.597 2.442 8.256 1.00 97.81 179 MET A CA 1
ATOM 1409 C C . MET A 1 179 ? -6.767 1.461 8.367 1.00 97.81 179 MET A C 1
ATOM 1411 O O . MET A 1 179 ? -7.862 1.776 7.903 1.00 97.81 179 MET A O 1
ATOM 1415 N N . LEU A 1 180 ? -6.557 0.298 8.995 1.00 98.12 180 LEU A N 1
ATOM 1416 C CA . LEU A 1 180 ? -7.638 -0.651 9.272 1.00 98.12 180 LEU A CA 1
ATOM 1417 C C . LEU A 1 180 ? -8.735 0.007 10.116 1.00 98.12 180 LEU A C 1
ATOM 1419 O O . LEU A 1 180 ? -9.908 -0.147 9.791 1.00 98.12 180 LEU A O 1
ATOM 1423 N N . GLN A 1 181 ? -8.367 0.780 11.138 1.00 96.94 181 GLN A N 1
ATOM 1424 C CA . GLN A 1 181 ? -9.318 1.527 11.957 1.00 96.94 181 GLN A CA 1
ATOM 1425 C C . GLN A 1 181 ? -10.145 2.503 11.122 1.00 96.94 181 GLN A C 1
ATOM 1427 O O . GLN A 1 181 ? -11.368 2.439 11.183 1.00 96.94 181 GLN A O 1
ATOM 1432 N N . CYS A 1 182 ? -9.527 3.330 10.272 1.00 95.88 182 CYS A N 1
ATOM 1433 C CA . CYS A 1 182 ? -10.277 4.221 9.380 1.00 95.88 182 CYS A CA 1
ATOM 1434 C C . CYS A 1 182 ? -11.260 3.457 8.481 1.00 95.88 182 CYS A C 1
ATOM 1436 O O . CYS A 1 182 ? -12.368 3.930 8.232 1.00 95.88 182 CYS A O 1
ATOM 1438 N N . PHE A 1 183 ? -10.871 2.275 7.994 1.00 95.94 183 PHE A N 1
ATOM 1439 C CA . PHE A 1 183 ? -11.735 1.461 7.144 1.00 95.94 183 PHE A CA 1
ATOM 1440 C C . PHE A 1 183 ? -12.923 0.871 7.899 1.00 95.94 183 PHE A C 1
ATOM 1442 O O . PHE A 1 183 ? -14.046 0.900 7.401 1.00 95.94 183 PHE A O 1
ATOM 1449 N N . VAL A 1 184 ? -12.677 0.357 9.099 1.00 95.38 184 VAL A N 1
ATOM 1450 C CA . VAL A 1 184 ? -13.702 -0.230 9.963 1.00 95.38 184 VAL A CA 1
ATOM 1451 C C . VAL A 1 184 ? -14.666 0.843 10.465 1.00 95.38 184 VAL A C 1
ATOM 1453 O O . VAL A 1 184 ? -15.873 0.644 10.397 1.00 95.38 184 VAL A O 1
ATOM 1456 N N . GLU A 1 185 ? -14.166 2.006 10.890 1.00 92.31 185 GLU A N 1
ATOM 1457 C CA . GLU A 1 185 ? -14.999 3.154 11.271 1.00 92.31 185 GLU A CA 1
ATOM 1458 C C . GLU A 1 185 ? -15.911 3.580 10.113 1.00 92.31 185 GLU A C 1
ATOM 1460 O O . GLU A 1 185 ? -17.119 3.736 10.295 1.00 92.31 185 GLU A O 1
ATOM 1465 N N . ARG A 1 186 ? -15.357 3.721 8.899 1.00 90.50 186 ARG A N 1
ATOM 1466 C CA . ARG A 1 186 ? -16.138 4.0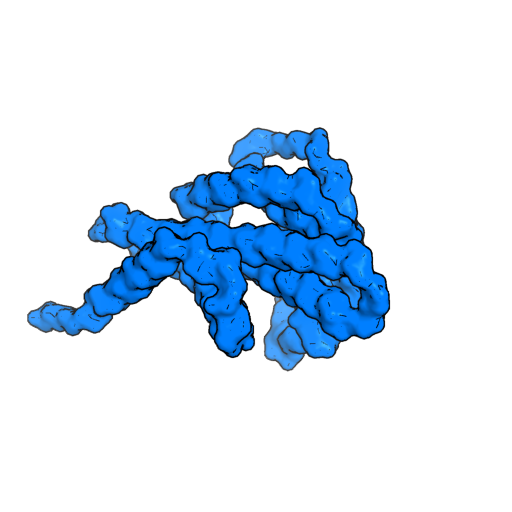93 7.711 1.00 90.50 186 ARG A CA 1
ATOM 1467 C C . ARG A 1 186 ? -17.222 3.062 7.395 1.00 90.50 186 ARG A C 1
ATOM 1469 O O . ARG A 1 186 ? -18.333 3.472 7.070 1.00 90.50 186 ARG A O 1
ATOM 1476 N N . ALA A 1 187 ? -16.914 1.769 7.506 1.00 89.12 187 ALA A N 1
ATOM 1477 C CA . ALA A 1 187 ? -17.878 0.695 7.279 1.00 89.12 187 ALA A CA 1
ATOM 1478 C C . ALA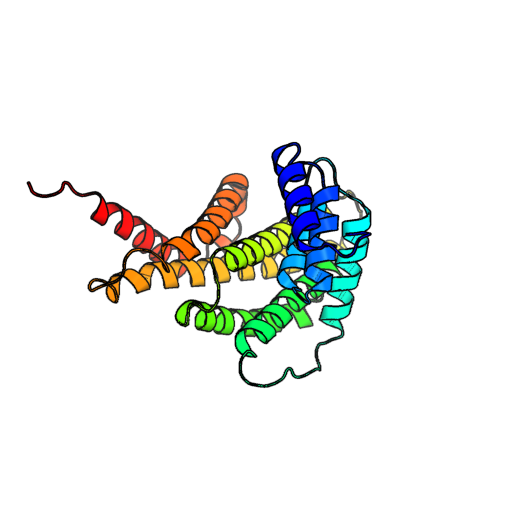 A 1 187 ? -18.999 0.689 8.335 1.00 89.12 187 ALA A C 1
ATOM 1480 O O . ALA A 1 187 ? -20.162 0.542 7.978 1.00 89.12 187 ALA A O 1
ATOM 1481 N N . THR A 1 188 ? -18.677 0.925 9.611 1.00 85.06 188 THR A N 1
ATOM 1482 C CA . THR A 1 188 ? -19.665 0.968 10.705 1.00 85.06 188 THR A CA 1
ATOM 1483 C C . THR A 1 188 ? -20.583 2.194 10.629 1.00 85.06 188 THR A C 1
ATOM 1485 O O . THR A 1 188 ? -21.778 2.085 10.888 1.00 85.06 188 THR A O 1
ATOM 1488 N N . HIS A 1 189 ? -20.065 3.373 10.262 1.00 75.38 189 HIS A N 1
ATOM 1489 C CA . HIS A 1 189 ? -20.856 4.615 10.216 1.00 75.38 189 HIS A CA 1
ATOM 1490 C C . HIS A 1 189 ? -21.753 4.761 8.973 1.00 75.38 189 HIS A C 1
ATOM 1492 O O . HIS A 1 189 ? -22.619 5.637 8.952 1.00 75.38 189 HIS A O 1
ATOM 1498 N N . GLN A 1 190 ? -21.577 3.937 7.934 1.00 64.19 190 GLN A N 1
ATOM 1499 C CA . GLN A 1 190 ? -22.464 3.945 6.759 1.00 64.19 190 GLN A CA 1
ATOM 1500 C C . GLN A 1 190 ? -23.865 3.400 7.074 1.00 64.19 190 GLN A C 1
ATOM 1502 O O . GLN A 1 190 ? -24.849 3.941 6.561 1.00 64.19 190 GLN A O 1
ATOM 1507 N N . ASP A 1 191 ? -23.970 2.424 7.982 1.00 54.75 191 ASP A N 1
ATOM 1508 C CA . ASP A 1 191 ? -25.245 1.799 8.363 1.00 54.75 191 ASP A CA 1
ATOM 1509 C C . ASP A 1 191 ? -26.207 2.767 9.080 1.00 54.75 191 ASP A C 1
ATOM 1511 O O . ASP A 1 191 ? -27.427 2.614 9.005 1.00 54.75 191 ASP A O 1
ATOM 1515 N N . GLU A 1 192 ? -25.698 3.816 9.736 1.00 51.91 192 GLU A N 1
ATOM 1516 C CA . GLU A 1 192 ? -26.551 4.797 10.425 1.00 51.91 192 GLU A CA 1
ATOM 1517 C C . GLU A 1 192 ? -27.166 5.845 9.474 1.00 51.91 192 GLU A C 1
ATOM 1519 O O . GLU A 1 192 ? -28.207 6.429 9.796 1.00 51.91 192 GLU A O 1
ATOM 1524 N N . ALA A 1 193 ? -26.565 6.087 8.301 1.00 47.28 193 ALA A N 1
ATOM 1525 C CA . ALA A 1 193 ? -26.946 7.179 7.397 1.00 47.28 193 ALA A CA 1
ATOM 1526 C C . ALA A 1 193 ? -27.753 6.739 6.157 1.00 47.28 193 ALA A C 1
ATOM 1528 O O . ALA A 1 193 ? -28.558 7.529 5.655 1.00 47.28 193 ALA A O 1
ATOM 1529 N N . GLU A 1 194 ? -27.606 5.497 5.677 1.00 47.81 194 GLU A N 1
ATOM 1530 C CA . GLU A 1 194 ? -28.161 5.043 4.385 1.00 47.81 194 GLU A CA 1
ATOM 1531 C C . GLU A 1 194 ? -29.273 3.980 4.473 1.00 47.81 194 GLU A C 1
ATOM 1533 O O . GLU A 1 194 ? -29.490 3.202 3.551 1.00 47.81 194 GLU A O 1
ATOM 1538 N N . VAL A 1 195 ? -30.137 4.042 5.492 1.00 46.56 195 VAL A N 1
ATOM 1539 C CA . VAL A 1 195 ? -31.425 3.297 5.488 1.00 46.56 195 VAL A CA 1
ATOM 1540 C C . VAL A 1 195 ? -32.406 3.823 4.410 1.00 46.56 195 VAL A C 1
ATOM 1542 O O . VAL A 1 195 ? -33.532 3.343 4.269 1.00 46.56 195 VAL A O 1
ATOM 1545 N N . LYS A 1 196 ? -32.029 4.833 3.613 1.00 43.75 196 LYS A N 1
ATOM 1546 C CA . LYS A 1 196 ? -32.887 5.419 2.573 1.00 43.75 196 LYS A CA 1
ATOM 1547 C C . LYS A 1 196 ? -32.106 5.734 1.297 1.00 43.75 196 LYS A C 1
ATOM 1549 O O . LYS A 1 196 ? -31.611 6.840 1.132 1.00 43.75 196 LYS A O 1
ATOM 1554 N N . ASN A 1 197 ? -32.169 4.794 0.354 1.00 43.69 197 ASN A N 1
ATOM 1555 C CA . ASN A 1 197 ? -31.927 4.970 -1.082 1.00 43.69 197 ASN A CA 1
ATOM 1556 C C . ASN A 1 197 ? -30.465 5.125 -1.543 1.00 43.69 197 ASN A C 1
ATOM 1558 O O . ASN A 1 197 ? -30.088 6.198 -2.000 1.00 43.69 197 ASN A O 1
ATOM 1562 N N . SER A 1 198 ? -29.707 4.031 -1.611 1.00 44.69 198 SER A N 1
ATOM 1563 C CA . SER A 1 198 ? -28.991 3.655 -2.843 1.00 44.69 198 SER A CA 1
ATOM 1564 C C . SER A 1 198 ? -28.506 2.206 -2.746 1.00 44.69 198 SER A C 1
ATOM 1566 O O . SER A 1 198 ? -28.075 1.760 -1.689 1.00 44.69 198 SER A O 1
ATOM 1568 N N . GLU A 1 199 ? -28.627 1.443 -3.830 1.00 47.47 199 GLU A N 1
ATOM 1569 C CA . GLU A 1 199 ? -28.025 0.114 -3.919 1.00 47.47 199 GLU A CA 1
ATOM 1570 C C . GLU A 1 199 ? -26.485 0.263 -3.984 1.00 47.47 199 GLU A C 1
ATOM 1572 O O . GLU A 1 199 ? -25.915 0.660 -4.999 1.00 47.47 199 GLU A O 1
ATOM 1577 N N . ASP A 1 200 ? -25.820 -0.075 -2.877 1.00 49.91 200 ASP A N 1
ATOM 1578 C CA . ASP A 1 200 ? -24.742 -1.081 -2.861 1.00 49.91 200 ASP A CA 1
ATOM 1579 C C . ASP A 1 200 ? -23.317 -0.698 -3.348 1.00 49.91 200 ASP A C 1
ATOM 1581 O O . ASP A 1 200 ? -22.495 -1.578 -3.617 1.00 49.91 200 ASP A O 1
ATOM 1585 N N . SER A 1 201 ? -22.950 0.589 -3.463 1.00 57.81 201 SER A N 1
ATOM 1586 C CA . SER A 1 201 ? -21.658 0.960 -4.095 1.00 57.81 201 SER A CA 1
ATOM 1587 C C . SER A 1 201 ? -20.492 1.314 -3.148 1.00 57.81 201 SER A C 1
ATOM 1589 O O . SER A 1 201 ? -19.346 0.957 -3.440 1.00 57.81 201 SER A O 1
ATOM 1591 N N . SER A 1 202 ? -20.739 1.989 -2.019 1.00 57.38 202 SER A N 1
ATOM 1592 C CA . SER A 1 202 ? -19.666 2.564 -1.183 1.00 57.38 202 SER A CA 1
ATOM 1593 C C . SER A 1 202 ? -19.131 1.573 -0.136 1.00 57.38 202 SER A C 1
ATOM 1595 O O . SER A 1 202 ? -17.918 1.356 -0.082 1.00 57.38 202 SER A O 1
ATOM 1597 N N . LEU A 1 203 ? -20.002 0.885 0.614 1.00 63.06 203 LEU A N 1
ATOM 1598 C CA . LEU A 1 203 ? -19.623 -0.163 1.580 1.00 63.06 203 LEU A CA 1
ATOM 1599 C C . LEU A 1 203 ? -18.891 -1.325 0.889 1.00 63.06 203 LEU A C 1
ATOM 1601 O O . LEU A 1 203 ? -17.806 -1.743 1.300 1.00 63.06 203 LEU A O 1
ATOM 1605 N N . THR A 1 204 ? -19.412 -1.775 -0.252 1.00 69.06 204 THR A N 1
ATOM 1606 C CA . THR A 1 204 ? -18.804 -2.825 -1.083 1.00 69.06 204 THR A CA 1
ATOM 1607 C C . THR A 1 204 ? -17.386 -2.462 -1.545 1.00 69.06 204 THR A C 1
ATOM 1609 O O . THR A 1 204 ? -16.571 -3.344 -1.828 1.00 69.06 204 THR A O 1
ATOM 1612 N N . SER A 1 205 ? -17.039 -1.170 -1.581 1.00 82.38 205 SER A N 1
ATOM 1613 C CA . SER A 1 205 ? -15.723 -0.714 -2.026 1.00 82.38 205 SER A CA 1
ATOM 1614 C C . SER A 1 205 ? -14.613 -0.879 -0.977 1.00 82.38 205 SER A C 1
ATOM 1616 O O . SER A 1 205 ? -13.461 -1.126 -1.353 1.00 82.38 205 SER A O 1
ATOM 1618 N N . ILE A 1 206 ? -14.938 -0.799 0.321 1.00 91.44 206 ILE A N 1
ATOM 1619 C CA . ILE A 1 206 ? -13.950 -0.806 1.413 1.00 91.44 206 ILE A CA 1
ATOM 1620 C C . ILE A 1 206 ? -13.682 -2.205 1.974 1.00 91.44 206 ILE A C 1
ATOM 1622 O O . ILE A 1 206 ? -12.549 -2.523 2.351 1.00 91.44 206 ILE A O 1
ATOM 1626 N N . LEU A 1 207 ? -14.691 -3.081 1.944 1.00 92.94 207 LEU A N 1
ATOM 1627 C CA . LEU A 1 207 ? -14.597 -4.456 2.446 1.00 92.94 207 LEU A CA 1
ATOM 1628 C C . LEU A 1 207 ? -13.443 -5.271 1.837 1.00 92.94 207 LEU A C 1
ATOM 1630 O O . LEU A 1 207 ? -12.770 -5.974 2.594 1.00 92.94 207 LEU A O 1
ATOM 1634 N N . PRO A 1 208 ? -13.118 -5.177 0.528 1.00 95.25 208 PRO A N 1
ATOM 1635 C CA . PRO A 1 208 ? -11.964 -5.879 -0.028 1.00 95.25 208 PRO A CA 1
ATOM 1636 C C . PRO A 1 208 ? -10.635 -5.481 0.628 1.00 95.25 208 PRO A C 1
ATOM 1638 O O . PRO A 1 208 ? -9.764 -6.331 0.808 1.00 95.25 208 PRO A O 1
ATOM 1641 N N . ALA A 1 209 ? -10.468 -4.209 0.999 1.00 97.06 209 ALA A N 1
ATOM 1642 C CA . ALA A 1 209 ? -9.254 -3.722 1.648 1.00 97.06 209 ALA A CA 1
ATOM 1643 C C . ALA A 1 209 ? -9.143 -4.250 3.087 1.00 97.06 209 ALA A C 1
ATOM 1645 O O . ALA A 1 209 ? -8.096 -4.786 3.455 1.00 97.06 209 ALA A O 1
ATOM 1646 N N . ILE A 1 210 ? -10.241 -4.194 3.852 1.00 97.50 210 ILE A N 1
ATOM 1647 C CA . ILE A 1 210 ? -10.342 -4.789 5.197 1.00 97.50 210 ILE A CA 1
ATOM 1648 C C . ILE A 1 210 ? -10.020 -6.285 5.134 1.00 97.50 210 ILE A C 1
ATOM 1650 O O . ILE A 1 210 ? -9.168 -6.778 5.872 1.00 97.50 210 ILE A O 1
ATOM 1654 N N . PHE A 1 211 ? -10.637 -7.002 4.193 1.00 97.06 211 PHE A N 1
ATOM 1655 C CA . PHE A 1 211 ? -10.440 -8.437 4.014 1.00 97.06 211 PHE A CA 1
ATOM 1656 C C . PHE A 1 211 ? -8.974 -8.805 3.768 1.00 97.06 211 PHE A C 1
ATOM 1658 O O . PHE A 1 211 ? -8.485 -9.774 4.350 1.00 97.06 211 PHE A O 1
ATOM 1665 N N . ILE A 1 212 ? -8.249 -8.043 2.943 1.00 98.19 212 ILE A N 1
ATOM 1666 C CA . ILE A 1 212 ? -6.824 -8.297 2.682 1.00 98.19 212 ILE A CA 1
ATOM 1667 C C . ILE A 1 212 ? -5.995 -8.149 3.968 1.00 98.19 212 ILE A C 1
ATOM 1669 O O . ILE A 1 212 ? -5.150 -9.008 4.232 1.00 98.19 212 ILE A O 1
ATOM 1673 N N . ILE A 1 213 ? -6.257 -7.126 4.791 1.00 98.44 213 ILE A N 1
ATOM 1674 C CA . ILE A 1 213 ? -5.579 -6.956 6.089 1.00 98.44 213 ILE A CA 1
ATOM 1675 C C . ILE A 1 213 ? -5.909 -8.131 7.018 1.00 98.44 213 ILE A C 1
ATOM 1677 O O . ILE A 1 213 ? -5.002 -8.730 7.594 1.00 98.44 213 ILE A O 1
ATOM 1681 N N . CYS A 1 214 ? -7.178 -8.538 7.112 1.00 98.12 214 CYS A N 1
ATOM 1682 C CA . CYS A 1 214 ? -7.583 -9.687 7.926 1.00 98.12 214 CYS A CA 1
ATOM 1683 C C . CYS A 1 214 ? -6.910 -10.993 7.481 1.00 98.12 214 CYS A C 1
ATOM 1685 O O . CYS A 1 214 ? -6.500 -11.793 8.323 1.00 98.12 214 CYS A O 1
ATOM 1687 N N . GLN A 1 215 ? -6.768 -11.223 6.173 1.00 98.25 215 GLN A N 1
ATOM 1688 C CA . GLN A 1 215 ? -6.062 -12.400 5.658 1.00 98.25 215 GLN A CA 1
ATOM 1689 C C . GLN A 1 215 ? -4.579 -12.377 6.021 1.00 98.25 215 GLN A C 1
ATOM 1691 O O . GLN A 1 215 ? -4.023 -13.417 6.376 1.00 98.25 215 GLN A O 1
ATOM 1696 N N . TRP A 1 216 ? -3.947 -11.204 5.981 1.00 98.19 216 TRP A N 1
ATOM 1697 C CA . TRP A 1 216 ? -2.567 -11.048 6.424 1.00 98.19 216 TRP A CA 1
ATOM 1698 C C . TRP A 1 216 ? -2.416 -11.286 7.935 1.00 98.19 216 TRP A C 1
ATOM 1700 O O . TRP A 1 216 ? -1.554 -12.069 8.334 1.00 98.19 216 TRP A O 1
ATOM 1710 N N . LEU A 1 217 ? -3.293 -10.722 8.774 1.00 98.00 217 LEU A N 1
ATOM 1711 C CA . LEU A 1 217 ? -3.308 -10.978 10.223 1.00 98.00 217 LEU A CA 1
ATOM 1712 C C . LEU A 1 217 ? -3.489 -12.472 10.528 1.00 98.00 217 LEU A C 1
ATOM 1714 O O . LEU A 1 217 ? -2.774 -13.046 11.347 1.00 98.00 217 LEU A O 1
ATOM 1718 N N . LYS A 1 218 ? -4.407 -13.137 9.819 1.00 97.56 218 LYS A N 1
ATOM 1719 C CA . LYS A 1 218 ? -4.630 -14.580 9.948 1.00 97.56 218 LYS A CA 1
ATOM 1720 C C . LYS A 1 218 ? -3.395 -15.391 9.554 1.00 97.56 218 LYS A C 1
ATOM 1722 O O . LYS A 1 218 ? -3.067 -16.351 10.246 1.00 97.56 218 LYS A O 1
ATOM 1727 N N . ALA A 1 219 ? -2.718 -15.023 8.467 1.00 96.81 219 ALA A N 1
ATOM 1728 C CA . ALA A 1 219 ? -1.521 -15.717 7.992 1.00 96.81 219 ALA A CA 1
ATOM 1729 C C . ALA A 1 219 ? -0.330 -15.601 8.960 1.00 96.81 219 ALA A C 1
ATOM 1731 O O . ALA A 1 219 ? 0.503 -16.502 8.992 1.00 96.81 219 ALA A O 1
ATOM 1732 N N . ASN A 1 220 ? -0.275 -14.535 9.765 1.00 95.31 220 ASN A N 1
ATOM 1733 C CA . ASN A 1 220 ? 0.771 -14.295 10.765 1.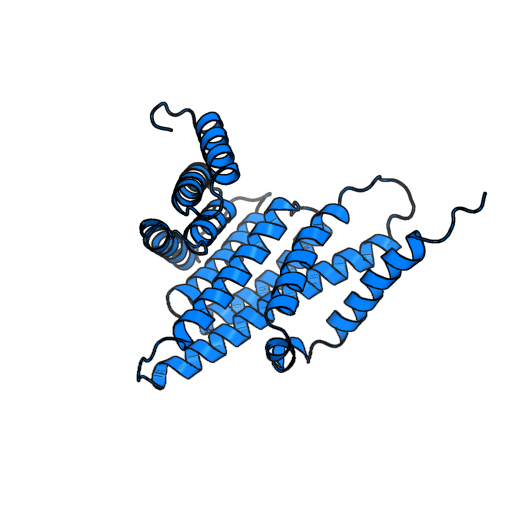00 95.31 220 ASN A CA 1
ATOM 1734 C C . ASN A 1 220 ? 0.335 -14.658 12.202 1.00 95.31 220 ASN A C 1
ATOM 1736 O O . ASN A 1 220 ? 1.004 -14.314 13.177 1.00 95.31 220 ASN A O 1
ATOM 1740 N N . SER A 1 221 ? -0.797 -15.349 12.362 1.00 94.31 221 SER A N 1
ATOM 1741 C CA . SER A 1 221 ? -1.271 -15.841 13.659 1.00 94.31 221 SER A CA 1
ATOM 1742 C C . SER A 1 221 ? -0.480 -17.088 14.108 1.00 94.31 221 SER A C 1
ATOM 1744 O O . SER A 1 221 ? -0.171 -17.938 13.270 1.00 94.31 221 SER A O 1
ATOM 1746 N N . PRO A 1 222 ? -0.168 -17.254 15.413 1.00 93.62 222 PRO A N 1
ATOM 1747 C CA . PRO A 1 222 ? -0.560 -16.396 16.535 1.00 93.62 222 PRO A CA 1
ATOM 1748 C C . PRO A 1 222 ? 0.454 -15.296 16.874 1.00 93.62 222 PRO A C 1
ATOM 1750 O O . PRO A 1 222 ? 0.188 -14.507 17.775 1.00 93.62 222 PRO A O 1
ATOM 1753 N N . SER A 1 223 ? 1.617 -15.247 16.216 1.00 94.12 223 SER A N 1
ATOM 1754 C CA . SER A 1 223 ? 2.713 -14.343 16.592 1.00 94.12 223 SER A CA 1
ATOM 1755 C C . SER A 1 223 ? 2.330 -12.872 16.489 1.00 94.12 223 SER A C 1
ATOM 1757 O O . SER A 1 223 ? 2.647 -12.121 17.402 1.00 94.12 223 SER A O 1
ATOM 1759 N N . ILE A 1 224 ? 1.589 -12.479 15.449 1.00 95.38 224 ILE A N 1
ATOM 1760 C CA . ILE A 1 224 ? 1.175 -11.080 15.254 1.00 95.38 224 ILE A CA 1
ATOM 1761 C C . ILE A 1 224 ? 0.241 -10.563 16.358 1.00 95.38 224 ILE A C 1
ATOM 1763 O O . ILE A 1 224 ? 0.205 -9.374 16.628 1.00 95.38 224 ILE A O 1
ATOM 1767 N N . PHE A 1 225 ? -0.480 -11.456 17.046 1.00 95.56 225 PHE A N 1
ATOM 1768 C CA . PHE A 1 225 ? -1.360 -11.108 18.170 1.00 95.56 225 PHE A CA 1
ATOM 1769 C C . PHE A 1 225 ? -0.632 -11.089 19.524 1.00 95.56 225 PHE A C 1
ATOM 1771 O O . PHE A 1 225 ? -1.276 -11.057 20.569 1.00 95.56 225 PHE A O 1
ATOM 1778 N N . LYS A 1 226 ? 0.703 -11.155 19.513 1.00 95.06 226 LYS A N 1
ATOM 1779 C CA . LYS A 1 226 ? 1.560 -10.852 20.667 1.00 95.06 226 LYS A CA 1
ATOM 1780 C C . LYS A 1 226 ? 2.234 -9.483 20.546 1.00 95.06 226 LYS A C 1
ATOM 1782 O O . LYS A 1 226 ? 2.970 -9.117 21.451 1.00 95.06 226 LYS A O 1
ATOM 1787 N N . ASP A 1 227 ? 2.064 -8.810 19.410 1.00 95.88 227 ASP A N 1
ATOM 1788 C CA . ASP A 1 227 ? 2.622 -7.487 19.153 1.00 95.88 227 ASP A CA 1
ATOM 1789 C C . ASP A 1 227 ? 1.690 -6.427 19.756 1.00 95.88 227 ASP A C 1
ATOM 1791 O O . ASP A 1 227 ? 0.502 -6.377 19.410 1.00 95.88 227 ASP A O 1
ATOM 1795 N N . ASP A 1 228 ? 2.230 -5.598 20.651 1.00 96.38 228 ASP A N 1
ATOM 1796 C CA . ASP A 1 228 ? 1.468 -4.585 21.387 1.00 96.38 228 ASP A CA 1
ATOM 1797 C C . ASP A 1 228 ? 0.790 -3.585 20.435 1.00 96.38 228 ASP A C 1
ATOM 1799 O O . ASP A 1 228 ? -0.326 -3.139 20.698 1.00 96.38 228 ASP A O 1
ATOM 1803 N N . VAL A 1 229 ? 1.383 -3.304 19.265 1.00 96.94 229 VAL A N 1
ATOM 1804 C CA . VAL A 1 229 ? 0.793 -2.410 18.249 1.00 96.94 229 VAL A CA 1
ATOM 1805 C C . VAL A 1 229 ? -0.564 -2.927 17.764 1.00 96.94 229 VAL A C 1
ATOM 1807 O O . VAL A 1 229 ? -1.448 -2.139 17.421 1.00 96.94 229 VAL A O 1
ATOM 1810 N N . VAL A 1 230 ? -0.739 -4.250 17.736 1.00 97.06 230 VAL A N 1
ATOM 1811 C CA . VAL A 1 230 ? -1.964 -4.923 17.289 1.00 97.06 230 VAL A CA 1
ATOM 1812 C C . VAL A 1 230 ? -2.941 -5.102 18.448 1.00 97.06 230 VAL A C 1
ATOM 1814 O O . VAL A 1 230 ? -4.147 -4.915 18.265 1.00 97.06 230 VAL A O 1
ATOM 1817 N N . THR A 1 231 ? -2.460 -5.479 19.634 1.00 94.38 231 THR A N 1
ATOM 1818 C CA . THR A 1 231 ? -3.334 -5.779 20.779 1.00 94.38 231 THR A CA 1
ATOM 1819 C C . THR A 1 231 ? -3.848 -4.532 21.485 1.00 94.38 231 THR A C 1
ATOM 1821 O O . THR A 1 231 ? -5.009 -4.521 21.900 1.00 94.38 231 THR A O 1
ATOM 1824 N N . ASP A 1 232 ? -3.061 -3.459 21.548 1.00 95.19 232 ASP A N 1
ATOM 1825 C CA . ASP A 1 232 ? -3.385 -2.242 22.305 1.00 95.19 232 ASP A CA 1
ATOM 1826 C C . ASP A 1 232 ? -4.263 -1.269 21.497 1.00 95.19 232 ASP A C 1
ATOM 1828 O O . ASP A 1 232 ? -4.101 -0.051 21.531 1.00 95.19 232 ASP A O 1
ATOM 1832 N N . GLN A 1 233 ? -5.243 -1.820 20.775 1.00 94.62 233 GLN A N 1
ATOM 1833 C CA . GLN A 1 233 ? -6.173 -1.093 19.901 1.00 94.62 233 GLN A CA 1
ATOM 1834 C C . GLN A 1 233 ? -7.642 -1.374 20.286 1.00 94.62 233 GLN A C 1
ATOM 1836 O O . GLN A 1 233 ? -8.417 -1.878 19.468 1.00 94.62 233 GLN A O 1
ATOM 1841 N N . PRO A 1 234 ? -8.073 -1.097 21.534 1.00 94.19 234 PRO A N 1
ATOM 1842 C CA . PRO A 1 234 ? -9.382 -1.529 22.034 1.00 94.19 234 PRO A CA 1
ATOM 1843 C C . PRO A 1 234 ? -10.560 -0.968 21.227 1.00 94.19 234 PRO A C 1
ATOM 1845 O O . PRO A 1 234 ? -11.537 -1.680 21.007 1.00 94.19 234 PRO A O 1
ATOM 1848 N N . GLN A 1 235 ? -10.459 0.282 20.762 1.00 93.25 235 GLN A N 1
ATOM 1849 C CA . GLN A 1 235 ? -11.515 0.922 19.975 1.00 93.25 235 GLN A CA 1
ATOM 1850 C C . GLN A 1 235 ? -11.668 0.264 18.598 1.00 93.25 235 GLN A C 1
ATOM 1852 O O . GLN A 1 235 ? -12.773 -0.113 18.230 1.00 93.25 235 GLN A O 1
ATOM 1857 N N . LEU A 1 236 ? -10.556 0.019 17.894 1.00 95.88 236 LEU A N 1
ATOM 1858 C CA . LEU A 1 236 ? -10.564 -0.696 16.617 1.00 95.88 236 LEU A CA 1
ATOM 1859 C C . LEU A 1 236 ? -11.250 -2.062 16.742 1.00 95.88 236 LEU A C 1
ATOM 1861 O O . LEU A 1 236 ? -12.094 -2.401 15.917 1.00 95.88 236 LEU A O 1
ATOM 1865 N N . TRP A 1 237 ? -10.899 -2.858 17.756 1.00 96.19 237 TRP A N 1
ATOM 1866 C CA . TRP A 1 237 ? -11.481 -4.192 17.914 1.00 96.19 237 TRP A CA 1
ATOM 1867 C C . TRP A 1 237 ? -12.966 -4.142 18.277 1.00 96.19 237 TRP A C 1
ATOM 1869 O O . TRP A 1 237 ? -13.733 -4.984 17.806 1.00 96.19 237 TRP A O 1
ATOM 1879 N N . LEU A 1 238 ? -13.383 -3.150 19.067 1.00 94.75 238 LEU A N 1
ATOM 1880 C CA . LEU A 1 238 ? -14.793 -2.902 19.355 1.00 94.75 238 LEU A CA 1
ATOM 1881 C C . LEU A 1 238 ? -15.565 -2.541 18.079 1.00 94.75 238 LEU A C 1
ATOM 1883 O O . LEU A 1 238 ? -16.590 -3.160 17.793 1.00 94.75 238 LEU A O 1
ATOM 1887 N N . ASP A 1 239 ? -15.049 -1.605 17.284 1.00 93.56 239 ASP A N 1
ATOM 1888 C CA . ASP A 1 239 ? -15.674 -1.186 16.026 1.00 93.56 239 ASP A CA 1
ATOM 1889 C C . ASP A 1 239 ? -15.696 -2.323 15.005 1.00 93.56 239 ASP A C 1
ATOM 1891 O O . ASP A 1 239 ? -16.676 -2.496 14.285 1.00 93.56 239 ASP A O 1
ATOM 1895 N N . PHE A 1 240 ? -14.666 -3.168 14.994 1.00 94.69 240 PHE A N 1
ATOM 1896 C CA . PHE A 1 240 ? -14.609 -4.344 14.134 1.00 94.69 240 PHE A CA 1
ATOM 1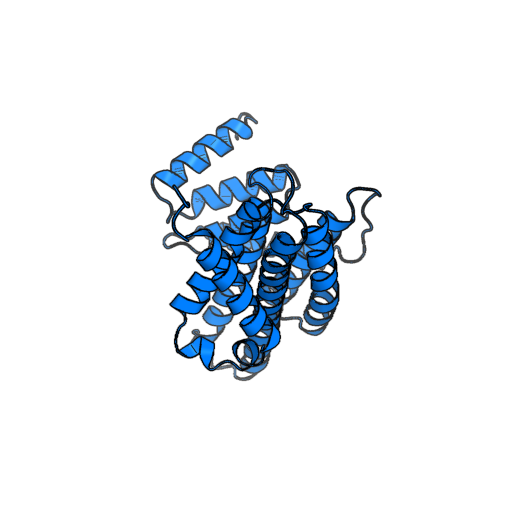897 C C . PHE A 1 240 ? -15.702 -5.355 14.486 1.00 94.69 240 PHE A C 1
ATOM 1899 O O . PHE A 1 240 ? -16.356 -5.897 13.597 1.00 94.69 240 PHE A O 1
ATOM 1906 N N . VAL A 1 241 ? -15.944 -5.591 15.779 1.00 94.06 241 VAL A N 1
ATOM 1907 C CA . VAL A 1 241 ? -17.057 -6.436 16.235 1.00 94.06 241 VAL A CA 1
ATOM 1908 C C . VAL A 1 241 ? -18.403 -5.816 15.857 1.00 94.06 241 VAL A C 1
ATOM 1910 O O . VAL A 1 241 ? -19.279 -6.539 15.384 1.00 94.06 241 VAL A O 1
ATOM 1913 N N . ASN A 1 242 ? -18.570 -4.501 16.016 1.00 91.00 242 ASN A N 1
ATOM 1914 C CA . ASN A 1 242 ? -19.800 -3.801 15.633 1.00 91.00 242 ASN A CA 1
ATOM 1915 C C . ASN A 1 242 ? -20.083 -3.933 14.130 1.00 91.00 242 ASN A C 1
ATOM 1917 O O . ASN A 1 242 ? -21.189 -4.322 13.760 1.00 91.00 242 ASN A O 1
ATOM 1921 N N . MET A 1 243 ? -19.068 -3.717 13.290 1.00 90.88 243 MET A N 1
ATOM 1922 C CA . MET A 1 243 ? -19.139 -3.916 11.841 1.00 90.88 243 MET A CA 1
ATOM 1923 C C . MET A 1 243 ? -19.543 -5.355 11.483 1.00 90.88 243 MET A C 1
ATOM 1925 O O . MET A 1 243 ? -20.424 -5.575 10.663 1.00 90.88 243 MET A O 1
ATOM 1929 N N . LEU A 1 244 ? -18.931 -6.371 12.102 1.00 91.00 244 LEU A N 1
ATOM 1930 C CA . LEU A 1 244 ? -19.295 -7.767 11.822 1.00 91.00 244 LEU A CA 1
ATOM 1931 C C . LEU A 1 244 ? -20.724 -8.106 12.264 1.00 91.00 244 LEU A C 1
ATOM 1933 O O . LEU A 1 244 ? -21.399 -8.905 11.612 1.00 91.00 244 LEU A O 1
ATOM 1937 N N . ASN A 1 245 ? -21.180 -7.522 13.372 1.00 89.25 245 ASN A N 1
ATOM 1938 C CA . ASN A 1 245 ? -22.535 -7.725 13.866 1.00 89.25 245 ASN A CA 1
ATOM 1939 C C . ASN A 1 245 ? -23.585 -7.108 12.936 1.00 89.25 245 ASN A C 1
ATOM 1941 O O . ASN A 1 245 ? -24.667 -7.686 12.831 1.00 89.25 245 ASN A O 1
ATOM 1945 N N . SER A 1 246 ? -23.292 -6.000 12.243 1.00 83.38 246 SER A N 1
ATOM 1946 C CA . SER A 1 246 ? -24.258 -5.412 11.306 1.00 83.38 246 SER A CA 1
ATOM 1947 C C . SER A 1 246 ? -24.563 -6.359 10.140 1.00 83.38 246 SER A C 1
ATOM 1949 O O . SER A 1 246 ? -25.731 -6.618 9.856 1.00 83.38 246 SER A O 1
ATOM 1951 N N . PHE A 1 247 ? -23.553 -7.055 9.605 1.00 82.12 247 PHE A N 1
ATOM 1952 C CA . PHE A 1 247 ? -23.756 -8.093 8.578 1.00 82.12 247 PHE A CA 1
ATOM 1953 C C . PHE A 1 247 ? -24.584 -9.295 9.064 1.00 82.12 247 PHE A C 1
ATOM 1955 O O . PHE A 1 247 ? -25.253 -9.970 8.278 1.00 82.12 247 PHE A O 1
ATOM 1962 N N . ALA A 1 248 ? -24.532 -9.608 10.362 1.00 75.81 248 ALA A N 1
ATOM 1963 C CA . ALA A 1 248 ? -25.295 -10.713 10.938 1.00 75.81 248 ALA A CA 1
ATOM 1964 C C . ALA A 1 248 ? -26.788 -10.376 11.108 1.00 75.81 248 ALA A C 1
ATOM 1966 O O . ALA A 1 248 ? -27.623 -11.279 11.079 1.00 75.81 248 ALA A O 1
ATOM 1967 N N . VAL A 1 249 ? -27.141 -9.097 11.269 1.00 63.31 249 VAL A N 1
ATOM 1968 C CA . VAL A 1 249 ? -28.540 -8.653 11.394 1.00 63.31 249 VAL A CA 1
ATOM 1969 C C . VAL A 1 249 ? -29.260 -8.698 10.040 1.00 63.31 249 VAL A C 1
ATOM 1971 O O . VAL A 1 249 ? -30.419 -9.114 9.990 1.00 63.31 249 VAL A O 1
ATOM 1974 N N . ASP A 1 250 ? -28.557 -8.403 8.944 1.00 57.09 250 ASP A N 1
ATOM 1975 C CA . ASP A 1 250 ? -29.093 -8.449 7.571 1.00 57.09 250 ASP A CA 1
ATOM 1976 C C . ASP A 1 250 ? -29.387 -9.866 7.042 1.00 57.09 250 ASP A C 1
ATOM 1978 O O . ASP A 1 250 ? -30.044 -10.028 6.016 1.00 57.09 250 ASP A O 1
ATOM 1982 N N . SER A 1 251 ? -28.957 -10.918 7.747 1.00 54.28 251 SER A N 1
ATOM 1983 C CA . SER A 1 251 ? -29.190 -12.323 7.364 1.00 54.28 251 SER A CA 1
ATOM 1984 C C . SER A 1 251 ? -30.358 -13.000 8.107 1.00 54.28 251 SER A C 1
ATOM 1986 O O . SER A 1 251 ? -30.522 -14.223 8.044 1.00 54.28 251 SER A O 1
ATOM 1988 N N . GLY A 1 252 ? -31.204 -12.224 8.798 1.00 49.28 252 GLY A N 1
ATOM 1989 C CA . GLY A 1 252 ? -32.449 -12.716 9.402 1.00 49.28 252 GLY A CA 1
ATOM 1990 C C . GLY A 1 252 ? -33.488 -13.159 8.353 1.00 49.28 252 GLY A C 1
ATOM 1991 O O . GLY A 1 252 ? -33.506 -12.620 7.249 1.00 49.28 252 GLY A O 1
ATOM 1992 N N . PRO A 1 253 ? -34.372 -14.134 8.654 1.00 47.22 253 PRO A N 1
ATOM 1993 C CA . PRO A 1 253 ? -35.331 -14.638 7.674 1.00 47.22 253 PRO A CA 1
ATOM 1994 C C . PRO A 1 253 ? -36.275 -13.518 7.225 1.00 47.22 253 PRO A C 1
ATOM 1996 O O . PRO A 1 253 ? -36.925 -12.888 8.067 1.00 47.22 253 PRO A O 1
ATOM 1999 N N . GLU A 1 254 ? -36.373 -13.305 5.907 1.00 49.44 254 GLU A N 1
ATOM 2000 C CA . GLU A 1 254 ? -37.420 -12.482 5.302 1.00 49.44 254 GLU A CA 1
ATOM 2001 C C . GLU A 1 254 ? -38.766 -12.921 5.887 1.00 49.44 254 GLU A C 1
ATOM 2003 O O . GLU A 1 254 ? -39.167 -14.085 5.783 1.00 49.44 254 GLU A O 1
ATOM 2008 N N . LYS A 1 255 ? -39.453 -12.002 6.573 1.00 47.91 255 LYS A N 1
ATOM 2009 C CA . LYS A 1 255 ? -40.823 -12.250 7.015 1.00 47.91 255 LYS A CA 1
ATOM 2010 C C . LYS A 1 255 ? -41.688 -12.356 5.759 1.00 47.91 255 LYS A C 1
ATOM 2012 O O . LYS A 1 255 ? -41.961 -11.342 5.125 1.00 47.91 255 LYS A O 1
ATOM 2017 N N . SER A 1 256 ? -42.051 -13.596 5.432 1.00 47.31 256 SER A N 1
ATOM 2018 C CA . SER A 1 256 ? -43.018 -14.001 4.404 1.00 47.31 256 SER A CA 1
ATOM 2019 C C . SER A 1 256 ? -44.339 -13.250 4.490 1.00 47.31 256 SER A C 1
ATOM 2021 O O . SER A 1 256 ? -44.824 -13.109 5.640 1.00 47.31 256 SER A O 1
#

pLDDT: mean 87.41, std 16.06, range [43.69, 98.81]

Secondary structure (DSSP, 8-state):
-TTS-HHHHHHHHHHHHHH-TTBHHHHHHHHHHHHHTT-HHHHHHHHHHHHSSSB--THHHHHHHHHHHHHHHTTT-PPPTTSHHHHHHHHHHHHHHHHHHHH--HHHHHHHHHHHHHHHHHHHHTT-S-HHHHHHHHHHHHHHHHHHHHHHTS----TTTHHHHHHHHHHHHHHHHHHHHHHHHHHHHHHHH-SSS--SSSHHHHHHHHHHHHHHHHHTTTGGGGSHHHHS-HHHHHHHHHHHHHHHHTTSPP--

Organism: Paramuricea clavata (NCBI:txid317549)

Sequence (256 aa):
RYRNETVEAEVYYKQALQLVPTNGQPYNQLAILASSRADTLGTVYFYCRSIAVKNQFPAASTNLNKTFSKACQSGNSSPPVEKIAKAEFIQMFIQFHGCIYLAQDLNVAKPLTEKAIPELKTLLESDDLPASDLIKLVTINLFLLYHIASLDDGDDYDSLGKDDHHDSWVVTLDFTMKMLQCFVERATHQDEAEVKNSEDSSLTSILPAIFIICQWLKANSPSIFKDDVVTDQPQLWLDFVNMLNSFAVDSGPEKS

Radius of gyration: 19.57 Å; chains: 1; bounding box: 69×41×54 Å

InterPro domains:
  IPR011990 Tetratricopeptide-like helical domain superfamily [G3DSA:1.25.40.10] (1-75)
  IPR011990 Tetratricopeptide-like helical domain superfamily [SSF48452] (1-248)
  IPR018834 DNA/RNA-binding domain, Est1-type [PF10373] (9-249)
  IPR045153 Est1/Ebs1-like [PTHR15696] (1-249)

Foldseek 3Di:
DVVPPLVVLLVVLVVVCVVPVQALVSLCVQLVSCVVVVNLLSNLLSLLSQQPHPHHDVVSVVVNLVSQVVLLVCVPDQDDPDVRLVVVLVSLLSPLLSCCLPPLPVVSNVVSLVVNLVSLLVCLVVVVAFLVSLQSSLSSLVSSLVSLVVVVPDPDPDPPCVVSSVVSNLSSLLSNLSSLLSLLVSLLVVVVPPPDDDPDGSNVSSVVSNVVVVVVPVVPPPVSVVDCSNVVCVVSVVSNVSSVVVVVVVPDDDPD